Protein AF-A0A1S0UJG8-F1 (afdb_monomer_lite)

Secondary structure (DSSP, 8-state):
-------------PPTT--TTTTT-PPP--GGG--STTHHHHHHHHHHHH-TT-HHHHTPPPTT--HHHHHHHHHHHHHHHHHHHHHH--STTHHHHHHHHHHHHHHHT-TTT-S-SS---HHHHHHHHHHHHHHHHHHHHHHHH-HHHHHHHHHHH-HHHHHHHHHHHTT-S-GGG--S-TTGGGG---

Structure (mmCIF, N/CA/C/O backbone):
data_AF-A0A1S0UJG8-F1
#
_entry.id   AF-A0A1S0UJG8-F1
#
loop_
_atom_site.group_PDB
_atom_site.id
_atom_site.type_symbol
_atom_site.label_atom_id
_atom_site.label_alt_id
_atom_site.label_comp_id
_atom_site.label_asym_id
_atom_site.label_entity_id
_atom_site.label_seq_id
_atom_site.pdbx_PDB_ins_code
_atom_site.Cartn_x
_atom_site.Cartn_y
_atom_site.Cartn_z
_atom_site.occupancy
_atom_site.B_iso_or_equiv
_atom_site.auth_seq_id
_atom_site.auth_comp_id
_atom_site.auth_asym_id
_atom_site.auth_atom_id
_atom_site.pdbx_PDB_model_num
ATOM 1 N N . MET A 1 1 ? -4.820 -32.513 37.261 1.00 33.56 1 MET A N 1
ATOM 2 C CA . MET A 1 1 ? -4.663 -31.071 37.542 1.00 33.56 1 MET A CA 1
ATOM 3 C C . MET A 1 1 ? -4.482 -30.380 36.203 1.00 33.56 1 MET A C 1
ATOM 5 O O . MET A 1 1 ? -3.502 -30.661 35.530 1.00 33.56 1 MET A O 1
ATOM 9 N N . CYS A 1 2 ? -5.473 -29.607 35.760 1.00 35.19 2 CYS A N 1
ATOM 10 C CA . CYS A 1 2 ? -5.415 -28.881 34.492 1.00 35.19 2 CYS A CA 1
ATOM 11 C C . CYS A 1 2 ? -4.666 -27.573 34.756 1.00 35.19 2 CYS A C 1
ATOM 13 O O . CYS A 1 2 ? -5.187 -26.703 35.449 1.00 35.19 2 CYS A O 1
ATOM 15 N N . THR A 1 3 ? -3.430 -27.456 34.282 1.00 37.84 3 THR A N 1
ATOM 16 C CA . THR A 1 3 ? -2.683 -26.197 34.329 1.00 37.84 3 THR A CA 1
ATOM 17 C C . THR A 1 3 ? -3.303 -25.247 33.314 1.00 37.84 3 THR A C 1
ATOM 19 O O . THR A 1 3 ? -3.186 -25.461 32.107 1.00 37.84 3 THR A O 1
ATOM 22 N N . ALA A 1 4 ? -4.015 -24.231 33.800 1.00 45.81 4 ALA A N 1
ATOM 23 C CA . ALA A 1 4 ? -4.433 -23.108 32.979 1.00 45.81 4 ALA A CA 1
ATOM 24 C C . ALA A 1 4 ? -3.168 -22.428 32.439 1.00 45.81 4 ALA A C 1
ATOM 26 O O . ALA A 1 4 ? -2.348 -21.940 33.211 1.00 45.81 4 ALA A O 1
ATOM 27 N N . VAL A 1 5 ? -2.985 -22.456 31.119 1.00 49.03 5 VAL A N 1
ATOM 28 C CA . VAL A 1 5 ? -1.967 -21.646 30.450 1.00 49.03 5 VAL A CA 1
ATOM 29 C C . VAL A 1 5 ? -2.382 -20.196 30.667 1.00 49.03 5 VAL A C 1
ATOM 31 O O . VAL A 1 5 ? -3.426 -19.777 30.163 1.00 49.03 5 VAL A O 1
ATOM 34 N N . GLU A 1 6 ? -1.616 -19.449 31.462 1.00 46.25 6 GLU A N 1
ATOM 35 C CA . GLU A 1 6 ? -1.770 -18.000 31.550 1.00 46.25 6 GLU A CA 1
ATOM 36 C C . GLU A 1 6 ? -1.682 -17.448 30.125 1.00 46.25 6 GLU A C 1
ATOM 38 O O . GLU A 1 6 ? -0.645 -17.552 29.468 1.00 46.25 6 GLU A O 1
ATOM 43 N N . LYS A 1 7 ? -2.793 -16.910 29.608 1.00 55.34 7 LYS A N 1
ATOM 44 C CA . LYS A 1 7 ? -2.796 -16.173 28.345 1.00 55.34 7 LYS A CA 1
ATOM 45 C C . LYS A 1 7 ? -2.014 -14.883 28.578 1.00 55.34 7 LYS A C 1
ATOM 47 O O . LYS A 1 7 ? -2.592 -13.857 28.928 1.00 55.34 7 LYS A O 1
ATOM 52 N N . GLY A 1 8 ? -0.692 -14.962 28.449 1.00 64.19 8 GLY A N 1
ATOM 53 C CA . GLY A 1 8 ? 0.175 -13.795 28.449 1.00 64.19 8 GLY A CA 1
ATOM 54 C C . GLY A 1 8 ? -0.315 -12.808 27.393 1.00 64.19 8 GLY A C 1
ATOM 55 O O . GLY A 1 8 ? -0.665 -13.201 26.280 1.00 64.19 8 GLY A O 1
ATOM 56 N N . VAL A 1 9 ? -0.384 -11.529 27.754 1.00 70.56 9 VAL A N 1
ATOM 57 C CA . VAL A 1 9 ? -0.747 -10.461 26.818 1.00 70.56 9 VAL A CA 1
ATOM 58 C C . VAL A 1 9 ? 0.302 -10.428 25.703 1.00 70.56 9 VAL A C 1
ATOM 60 O O . VAL A 1 9 ? 1.469 -10.138 25.960 1.00 70.56 9 VAL A O 1
ATOM 63 N N . ILE A 1 10 ? -0.101 -10.744 24.470 1.00 73.81 10 ILE A N 1
ATOM 64 C CA . ILE A 1 10 ? 0.788 -10.704 23.303 1.00 73.81 10 ILE A CA 1
ATOM 65 C C . ILE A 1 10 ? 0.863 -9.262 22.803 1.00 73.81 10 ILE A C 1
ATOM 67 O O . ILE A 1 10 ? -0.106 -8.718 22.272 1.00 73.81 10 ILE A O 1
ATOM 71 N N . TYR A 1 11 ? 2.033 -8.643 22.940 1.00 76.06 11 TYR A N 1
ATOM 72 C CA . TYR A 1 11 ? 2.292 -7.318 22.388 1.00 76.06 11 TYR A CA 1
ATOM 73 C C . TYR A 1 11 ? 2.772 -7.431 20.938 1.00 76.06 11 TYR A C 1
ATOM 75 O O . TYR A 1 11 ? 3.872 -7.902 20.669 1.00 76.06 11 TYR A O 1
ATOM 83 N N . ARG A 1 12 ? 1.963 -6.944 19.992 1.00 84.88 12 ARG A N 1
ATOM 84 C CA . ARG A 1 12 ? 2.311 -6.854 18.563 1.00 84.88 12 ARG A CA 1
ATOM 85 C C . ARG A 1 12 ? 3.229 -5.662 18.280 1.00 84.88 12 ARG A C 1
ATOM 87 O O . ARG A 1 12 ? 2.785 -4.624 17.779 1.00 84.88 12 ARG A O 1
ATOM 94 N N . ARG A 1 13 ? 4.496 -5.775 18.686 1.00 82.62 13 ARG A N 1
ATOM 95 C CA . ARG A 1 13 ? 5.555 -4.773 18.472 1.00 82.62 13 ARG A CA 1
ATOM 96 C C . ARG A 1 13 ? 6.816 -5.443 17.931 1.00 82.62 13 ARG A C 1
ATOM 98 O O . ARG A 1 13 ? 7.066 -6.602 18.234 1.00 82.62 13 ARG A O 1
ATOM 105 N N . ASN A 1 14 ? 7.574 -4.714 17.116 1.00 85.06 14 ASN A N 1
ATOM 106 C CA . ASN A 1 14 ? 8.910 -5.137 16.696 1.00 85.06 14 ASN A CA 1
ATOM 107 C C . ASN A 1 14 ? 9.922 -4.535 17.666 1.00 85.06 14 ASN A C 1
ATOM 109 O O . ASN A 1 14 ? 9.866 -3.329 17.935 1.00 85.06 14 ASN A O 1
ATOM 113 N N . ASP A 1 15 ? 10.820 -5.364 18.179 1.00 85.31 15 ASP A N 1
ATOM 114 C CA . ASP A 1 15 ? 11.865 -4.933 19.097 1.00 85.31 15 ASP A CA 1
ATOM 115 C C . ASP A 1 15 ? 13.020 -4.255 18.338 1.00 85.31 15 ASP A C 1
ATOM 117 O O . ASP A 1 15 ? 13.223 -4.474 17.137 1.00 85.31 15 ASP A O 1
ATOM 121 N N . PRO A 1 16 ? 13.808 -3.389 19.001 1.00 88.88 16 PRO A N 1
ATOM 122 C CA . PRO A 1 16 ? 15.012 -2.843 18.392 1.00 88.88 16 PRO A CA 1
ATOM 123 C C . PRO A 1 16 ? 15.936 -3.966 17.900 1.00 88.88 16 PRO A C 1
ATOM 125 O O . PRO A 1 16 ? 16.358 -4.815 18.679 1.00 88.88 16 PRO A O 1
ATOM 128 N N . GLY A 1 17 ? 16.263 -3.951 16.606 1.00 88.12 17 GLY A N 1
ATOM 129 C CA . GLY A 1 17 ? 17.105 -4.974 15.980 1.00 88.12 17 GLY A CA 1
ATOM 130 C C . GLY A 1 17 ? 16.353 -6.158 15.363 1.00 88.12 17 GLY A C 1
ATOM 131 O O . GLY A 1 17 ? 17.022 -7.041 14.834 1.00 88.12 17 GLY A O 1
ATOM 132 N N . THR A 1 18 ? 15.010 -6.174 15.371 1.00 88.19 18 THR A N 1
ATOM 133 C CA . THR A 1 18 ? 14.214 -7.180 14.641 1.00 88.19 18 THR A CA 1
ATOM 134 C C . THR A 1 18 ? 14.640 -7.245 13.175 1.00 88.19 18 THR A C 1
ATOM 136 O O . THR A 1 18 ? 14.705 -6.223 12.481 1.00 88.19 18 THR A O 1
ATOM 139 N N . THR A 1 19 ? 14.940 -8.460 12.720 1.00 87.38 19 THR A N 1
ATOM 140 C CA . THR A 1 19 ? 15.331 -8.739 11.336 1.00 87.38 19 THR A CA 1
ATOM 141 C C . THR A 1 19 ? 14.173 -8.471 10.376 1.00 87.38 19 THR A C 1
ATOM 143 O O . THR A 1 19 ? 13.029 -8.276 10.785 1.00 87.38 19 THR A O 1
ATOM 146 N N . ARG A 1 20 ? 14.442 -8.437 9.069 1.00 80.94 20 ARG A N 1
ATOM 147 C CA . ARG A 1 20 ? 13.375 -8.218 8.080 1.00 80.94 20 ARG A CA 1
ATOM 148 C C . ARG A 1 20 ? 12.406 -9.397 8.050 1.00 80.94 20 ARG A C 1
ATOM 150 O O . ARG A 1 20 ? 11.213 -9.197 7.852 1.00 80.94 20 ARG A O 1
ATOM 157 N N . GLU A 1 21 ? 12.939 -10.593 8.254 1.00 83.50 21 GLU A N 1
ATOM 158 C CA . GLU A 1 21 ? 12.240 -11.873 8.240 1.00 83.50 21 GLU A CA 1
ATOM 159 C C . GLU A 1 21 ? 11.287 -11.997 9.439 1.00 83.50 21 GLU A C 1
ATOM 161 O O . GLU A 1 21 ? 10.184 -12.522 9.313 1.00 83.50 21 GLU A O 1
ATOM 166 N N . GLU A 1 22 ? 11.682 -11.456 10.592 1.00 84.00 22 GLU A N 1
ATOM 167 C CA . GLU A 1 22 ? 10.877 -11.445 11.820 1.00 84.00 22 GLU A CA 1
ATOM 168 C C . GLU A 1 22 ? 9.984 -10.199 11.944 1.00 84.00 22 GLU A C 1
ATOM 170 O O . GLU A 1 22 ? 9.167 -10.096 12.862 1.00 84.00 22 GLU A O 1
ATOM 175 N N . TRP A 1 23 ? 10.119 -9.236 11.030 1.00 83.06 23 TRP A N 1
ATOM 176 C CA . TRP A 1 23 ? 9.396 -7.972 11.091 1.00 83.06 23 TRP A CA 1
ATOM 177 C C . TRP A 1 23 ? 7.884 -8.185 10.969 1.00 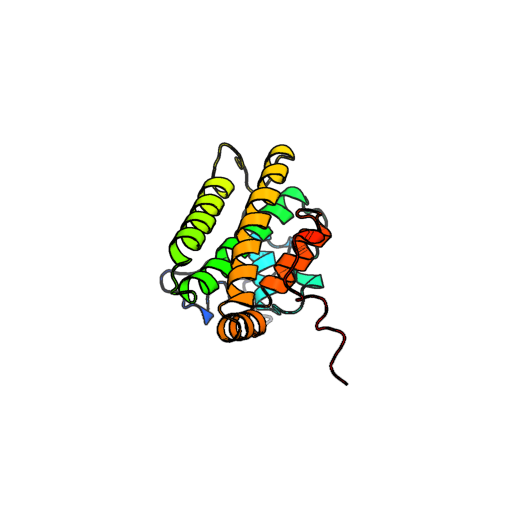83.06 23 TRP A C 1
ATOM 179 O O . TRP A 1 23 ? 7.383 -8.648 9.945 1.00 83.06 23 TRP A O 1
ATOM 189 N N . CYS A 1 24 ? 7.142 -7.776 12.000 1.00 83.25 24 CYS A N 1
ATOM 190 C CA . CYS A 1 24 ? 5.699 -7.986 12.131 1.00 83.25 24 CYS A CA 1
ATOM 191 C C . CYS A 1 24 ? 5.268 -9.467 12.145 1.00 83.25 24 CYS A C 1
ATOM 193 O O . CYS A 1 24 ? 4.091 -9.750 11.917 1.00 83.25 24 CYS A O 1
ATOM 195 N N . ASN A 1 25 ? 6.179 -10.403 12.434 1.00 84.88 25 ASN A N 1
ATOM 196 C CA . ASN A 1 25 ? 5.880 -11.833 12.536 1.00 84.88 25 ASN A CA 1
ATOM 197 C C . ASN A 1 25 ? 5.295 -12.182 13.918 1.00 84.88 25 ASN A C 1
ATOM 199 O O . ASN A 1 25 ? 5.914 -12.856 14.743 1.00 84.88 25 ASN A O 1
ATOM 203 N N . TRP A 1 26 ? 4.110 -11.645 14.208 1.00 87.25 26 TRP A N 1
ATOM 204 C CA . TRP A 1 26 ? 3.390 -11.916 15.453 1.00 87.25 26 TRP A CA 1
ATOM 205 C C . TRP A 1 26 ? 2.359 -13.034 15.266 1.00 87.25 26 TRP A C 1
ATOM 207 O O . TRP A 1 26 ? 1.815 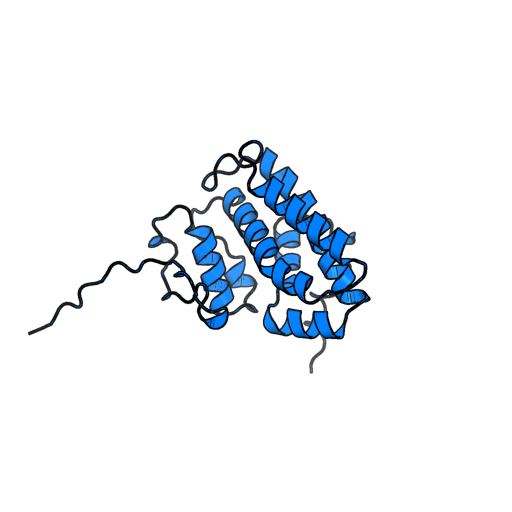-13.172 14.171 1.00 87.25 26 TRP A O 1
ATOM 217 N N . PRO A 1 27 ? 1.993 -13.771 16.334 1.00 88.31 27 PRO A N 1
ATOM 218 C CA . PRO A 1 27 ? 0.924 -14.764 16.272 1.00 88.31 27 PRO A CA 1
ATOM 219 C C . PRO A 1 27 ? -0.384 -14.162 15.758 1.00 88.31 27 PRO A C 1
ATOM 221 O O . PRO A 1 27 ? -0.746 -13.057 16.175 1.00 88.31 27 PRO A O 1
ATOM 224 N N . ASP A 1 28 ? -1.090 -14.889 14.889 1.00 90.06 28 ASP A N 1
ATOM 225 C CA . ASP A 1 28 ? -2.381 -14.493 14.321 1.00 90.06 28 ASP A CA 1
ATOM 226 C C . ASP A 1 28 ? -3.404 -14.147 15.410 1.00 90.06 28 ASP A C 1
ATOM 228 O O . ASP A 1 28 ? -3.527 -14.833 16.424 1.00 90.06 28 ASP A O 1
ATOM 232 N N . MET A 1 29 ? -4.159 -13.077 15.172 1.00 89.94 29 MET A N 1
ATOM 233 C CA . MET A 1 29 ? -5.203 -12.585 16.065 1.00 89.94 29 MET A CA 1
ATOM 234 C C . MET A 1 29 ? -6.409 -12.164 15.214 1.00 89.94 29 MET A C 1
ATOM 236 O O . MET A 1 29 ? -6.210 -11.552 14.157 1.00 89.94 29 MET A O 1
ATOM 240 N N . PRO A 1 30 ? -7.647 -12.496 15.618 1.00 91.56 30 PRO A N 1
ATOM 241 C CA . PRO A 1 30 ? -8.854 -11.972 14.983 1.00 91.56 30 PRO A CA 1
ATOM 242 C C . PRO A 1 30 ? -8.897 -10.442 15.043 1.00 91.56 30 PRO A C 1
ATOM 244 O O . PRO A 1 30 ? -8.399 -9.844 15.995 1.00 91.56 30 PRO A O 1
ATOM 247 N N . PHE A 1 31 ? -9.500 -9.794 14.044 1.00 91.56 31 PHE A N 1
ATOM 248 C CA . PHE A 1 31 ? -9.565 -8.328 13.999 1.00 91.56 31 PHE A CA 1
ATOM 249 C C . PHE A 1 31 ? -10.313 -7.751 15.210 1.00 91.56 31 PHE A C 1
ATOM 251 O O . PHE A 1 31 ? -9.913 -6.729 15.759 1.00 91.56 31 PHE A O 1
ATOM 258 N N . GLU A 1 32 ? -11.353 -8.447 15.662 1.00 90.25 32 GLU A N 1
ATOM 259 C CA . GLU A 1 32 ? -12.207 -8.072 16.789 1.00 90.25 32 GLU A CA 1
ATOM 260 C C . GLU A 1 32 ? -11.462 -8.083 18.132 1.00 90.25 32 GLU A C 1
ATOM 262 O O . GLU A 1 32 ? 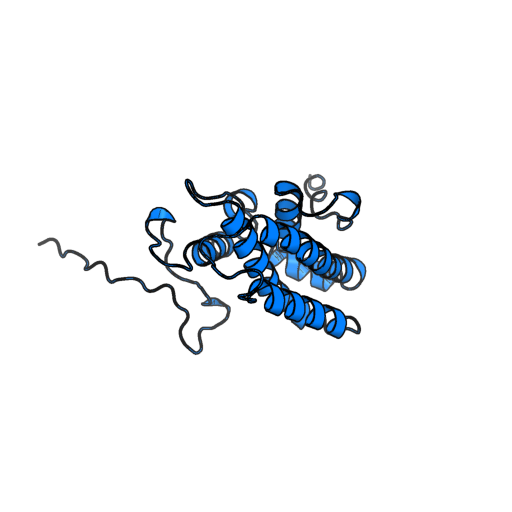-11.853 -7.380 19.060 1.00 90.25 32 GLU A O 1
ATOM 267 N N . GLU A 1 33 ? -10.383 -8.862 18.234 1.00 89.81 33 GLU A N 1
ATOM 268 C CA . GLU A 1 33 ? -9.539 -8.941 19.431 1.00 89.81 33 GLU A CA 1
ATOM 269 C C . GLU A 1 33 ? -8.432 -7.867 19.438 1.00 89.81 33 GLU A C 1
ATOM 271 O O . GLU A 1 33 ? -7.771 -7.659 20.458 1.00 89.81 33 GLU A O 1
ATOM 276 N N . MET A 1 34 ? -8.228 -7.150 18.324 1.00 89.25 34 MET A N 1
ATOM 277 C CA . MET A 1 34 ? -7.213 -6.100 18.216 1.00 89.25 34 MET A CA 1
ATOM 278 C C . MET A 1 34 ? -7.715 -4.771 18.798 1.00 89.25 34 MET A C 1
ATOM 280 O O . MET A 1 34 ? -8.170 -3.879 18.078 1.00 89.25 34 MET A O 1
ATOM 284 N N . ASP A 1 35 ? -7.558 -4.607 20.109 1.00 82.69 35 ASP A N 1
ATOM 285 C CA . ASP A 1 35 ? -7.926 -3.381 20.828 1.00 82.69 35 ASP A CA 1
ATOM 286 C C . ASP A 1 35 ? -6.766 -2.367 20.877 1.00 82.69 35 ASP A C 1
ATOM 2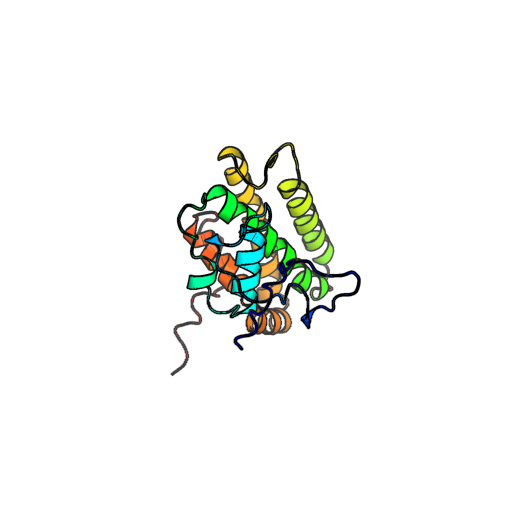88 O O . ASP A 1 35 ? -6.125 -2.143 21.906 1.00 82.69 35 ASP A O 1
ATOM 292 N N . ASN A 1 36 ? -6.400 -1.802 19.721 1.00 86.19 36 ASN A N 1
ATOM 293 C CA . ASN A 1 36 ? -5.427 -0.710 19.659 1.00 86.19 36 ASN A CA 1
ATOM 294 C C . ASN A 1 36 ? -5.599 0.169 18.410 1.00 86.19 36 ASN A C 1
ATOM 296 O O . ASN A 1 36 ? -6.195 -0.231 17.416 1.00 86.19 36 ASN A O 1
ATOM 300 N N . THR A 1 37 ? -5.011 1.368 18.427 1.00 86.56 37 THR A N 1
ATOM 301 C CA . THR A 1 37 ? -5.108 2.352 17.328 1.00 86.56 37 THR A CA 1
ATOM 302 C C . THR A 1 37 ? -4.382 1.949 16.040 1.00 86.56 37 THR A C 1
ATOM 304 O O . THR A 1 37 ? -4.528 2.631 15.027 1.00 86.56 37 THR A O 1
ATOM 307 N N . LEU A 1 38 ? -3.589 0.875 16.067 1.00 88.81 38 LEU A N 1
ATOM 308 C CA . LEU A 1 38 ? -2.881 0.308 14.917 1.00 88.81 38 LEU A CA 1
ATOM 309 C C . LEU A 1 38 ? -3.518 -1.004 14.437 1.00 88.81 38 LEU A C 1
ATOM 311 O O . LEU A 1 38 ? -2.928 -1.675 13.591 1.00 88.81 38 LEU A O 1
ATOM 315 N N . ASN A 1 39 ? -4.700 -1.377 14.938 1.00 92.06 39 ASN A N 1
ATOM 316 C CA . ASN A 1 39 ? -5.369 -2.636 14.607 1.00 92.06 39 ASN A CA 1
ATOM 317 C C . ASN A 1 39 ? -5.520 -2.862 13.094 1.00 92.06 39 ASN A C 1
ATOM 319 O O . ASN A 1 39 ? -5.154 -3.921 12.595 1.00 92.06 39 ASN A O 1
ATOM 323 N N . VAL A 1 40 ? -5.956 -1.851 12.338 1.00 94.81 40 VAL A N 1
ATOM 324 C CA . VAL A 1 40 ? -6.094 -1.927 10.876 1.00 94.81 40 VAL A CA 1
ATOM 325 C C . VAL A 1 40 ? -4.741 -2.169 10.209 1.00 94.81 40 VAL A C 1
ATOM 327 O O . VAL A 1 40 ? -4.623 -3.043 9.353 1.00 94.81 40 VAL A O 1
ATOM 330 N N . GLN A 1 41 ? -3.700 -1.446 10.629 1.00 93.81 41 GLN A N 1
ATOM 331 C CA . GLN A 1 41 ? -2.346 -1.632 10.106 1.00 93.81 41 GLN A CA 1
ATOM 332 C C . GLN A 1 41 ? -1.839 -3.055 10.389 1.00 93.81 41 GLN A C 1
ATOM 334 O O . GLN A 1 41 ? -1.337 -3.720 9.483 1.00 93.81 41 GLN A O 1
ATOM 339 N N . GLN A 1 42 ? -1.983 -3.529 11.628 1.00 92.75 42 GLN A N 1
ATOM 340 C CA . GLN A 1 42 ? -1.547 -4.862 12.051 1.00 92.75 42 GLN A CA 1
ATOM 341 C C . GLN A 1 42 ? -2.311 -5.964 11.316 1.00 92.75 42 GLN A C 1
ATOM 343 O O . GLN A 1 42 ? -1.706 -6.943 10.889 1.00 92.75 42 GLN A O 1
ATOM 348 N N . TYR A 1 43 ? -3.616 -5.792 11.119 1.00 94.81 43 TYR A N 1
ATOM 349 C CA . TYR A 1 43 ? -4.444 -6.746 10.394 1.00 94.81 43 TYR A CA 1
ATOM 350 C C . TYR A 1 43 ? -4.056 -6.845 8.918 1.00 94.81 43 TYR A C 1
ATOM 352 O O . TYR A 1 43 ? -3.882 -7.948 8.401 1.00 94.81 43 TYR A O 1
ATOM 360 N N . ILE A 1 44 ? -3.833 -5.705 8.253 1.00 95.81 44 ILE A N 1
ATOM 361 C CA . ILE A 1 44 ? -3.330 -5.684 6.874 1.00 95.81 44 ILE A CA 1
ATOM 362 C C . ILE A 1 44 ? -1.972 -6.398 6.802 1.00 95.81 44 ILE A C 1
ATOM 364 O O . ILE A 1 44 ? -1.765 -7.235 5.926 1.00 95.81 44 ILE A O 1
ATOM 368 N N . GLN A 1 45 ? -1.050 -6.102 7.724 1.00 94.44 45 GLN A N 1
ATOM 369 C CA . GLN A 1 45 ? 0.277 -6.727 7.765 1.00 94.44 45 GLN A CA 1
ATOM 370 C C . GLN A 1 45 ? 0.203 -8.241 7.993 1.00 94.44 45 GLN A C 1
ATOM 372 O O . GLN A 1 45 ? 0.885 -8.979 7.288 1.00 94.44 45 GLN A O 1
ATOM 377 N N . GLN A 1 46 ? -0.665 -8.699 8.897 1.00 94.06 46 GLN A N 1
ATOM 378 C CA . GLN A 1 46 ? -0.918 -10.120 9.138 1.00 94.06 46 GLN A CA 1
ATOM 379 C C . GLN A 1 46 ? -1.439 -10.821 7.878 1.00 94.06 46 GLN A C 1
ATOM 381 O O . GLN A 1 46 ? -0.917 -11.866 7.502 1.00 94.06 46 GLN A O 1
ATOM 386 N N . CYS A 1 47 ? -2.426 -10.238 7.188 1.00 95.00 47 CYS A N 1
ATOM 387 C CA . CYS A 1 47 ? -2.966 -10.830 5.960 1.00 95.00 47 CYS A CA 1
ATOM 388 C C . CYS A 1 47 ? -1.892 -10.945 4.869 1.00 95.00 47 CYS A C 1
ATOM 390 O O . CYS A 1 47 ? -1.798 -11.970 4.203 1.00 95.00 47 CYS A O 1
ATOM 392 N N . ILE A 1 48 ? -1.050 -9.916 4.725 1.00 94.94 48 ILE A N 1
ATOM 393 C CA . ILE A 1 48 ? 0.060 -9.911 3.764 1.00 94.94 48 ILE A CA 1
ATOM 394 C C . ILE A 1 48 ? 1.116 -10.956 4.119 1.00 94.94 48 ILE A C 1
ATOM 396 O O . ILE A 1 48 ? 1.635 -11.609 3.222 1.00 94.94 48 ILE A O 1
ATOM 400 N N . HIS A 1 49 ? 1.461 -11.085 5.401 1.00 92.12 49 HIS A N 1
ATOM 401 C CA . HIS A 1 49 ? 2.458 -12.052 5.855 1.00 92.12 49 HIS A CA 1
ATOM 402 C C . HIS A 1 49 ? 1.968 -13.492 5.665 1.00 92.12 49 HIS A C 1
ATOM 404 O O . HIS A 1 49 ? 2.752 -14.365 5.308 1.00 92.12 49 HIS A O 1
ATOM 410 N N . LYS A 1 50 ? 0.665 -13.726 5.863 1.00 92.75 50 LYS A N 1
ATOM 411 C CA . LYS A 1 50 ? 0.039 -15.034 5.672 1.00 92.75 50 LYS A CA 1
ATOM 412 C C . LYS A 1 50 ? 0.073 -15.490 4.214 1.00 92.75 50 LYS A C 1
ATOM 414 O O . LYS A 1 50 ? 0.449 -16.626 3.951 1.00 92.75 50 LYS A O 1
ATOM 419 N N . ASP A 1 51 ? -0.352 -14.629 3.292 1.00 94.75 51 ASP A N 1
ATOM 420 C CA . ASP A 1 51 ? -0.280 -14.887 1.853 1.00 94.75 51 ASP A CA 1
ATOM 421 C C . ASP A 1 51 ? -0.352 -13.561 1.075 1.00 94.75 51 ASP A C 1
ATOM 423 O O . ASP A 1 51 ? -1.439 -12.995 0.931 1.00 94.75 51 ASP A O 1
ATOM 427 N N . PRO A 1 52 ? 0.766 -13.046 0.528 1.00 95.12 52 PRO A N 1
ATOM 428 C CA . PRO A 1 52 ? 0.759 -11.794 -0.225 1.00 95.12 52 PRO A CA 1
ATOM 429 C C . PRO A 1 52 ? -0.006 -11.893 -1.556 1.00 95.12 52 PRO A C 1
ATOM 431 O O . PRO A 1 52 ? -0.377 -10.852 -2.111 1.00 95.12 52 PRO A O 1
ATOM 434 N N . SER A 1 53 ? -0.252 -13.104 -2.069 1.00 95.38 53 SER A N 1
ATOM 435 C CA . SER A 1 53 ? -0.955 -13.348 -3.332 1.00 95.38 53 SER A CA 1
ATOM 436 C C . SER A 1 53 ? -2.485 -13.339 -3.188 1.00 95.38 53 SER A C 1
ATOM 438 O O . SER A 1 53 ? -3.189 -13.058 -4.171 1.00 95.38 53 SER A O 1
ATOM 440 N N . ASP A 1 54 ? -3.007 -13.549 -1.971 1.00 96.44 54 ASP A N 1
ATOM 441 C CA . ASP A 1 54 ? -4.440 -13.522 -1.649 1.00 96.44 54 ASP A CA 1
ATOM 442 C C . ASP A 1 54 ? -4.969 -12.081 -1.525 1.00 96.44 54 ASP A C 1
ATOM 444 O O . ASP A 1 54 ? -5.283 -11.545 -0.456 1.00 96.44 54 ASP A O 1
ATOM 448 N N . VAL A 1 55 ? -5.056 -11.421 -2.680 1.00 95.88 55 VAL A N 1
ATOM 449 C CA . VAL A 1 55 ? -5.532 -10.037 -2.800 1.00 95.88 55 VAL A CA 1
ATOM 450 C C . VAL A 1 55 ? -6.965 -9.874 -2.288 1.00 95.88 55 VAL A C 1
ATOM 452 O O . VAL A 1 55 ? -7.299 -8.822 -1.736 1.00 95.88 55 VAL A O 1
ATOM 455 N N . ASP A 1 56 ? -7.808 -10.890 -2.469 1.00 95.12 56 ASP A N 1
ATOM 456 C CA . ASP A 1 56 ? -9.221 -10.823 -2.107 1.00 95.12 56 ASP A CA 1
ATOM 457 C C . ASP A 1 56 ? -9.386 -10.768 -0.588 1.00 95.12 56 ASP A C 1
ATOM 459 O O . ASP A 1 56 ? -10.113 -9.901 -0.090 1.00 95.12 56 ASP A O 1
ATOM 463 N N . THR A 1 57 ? -8.652 -11.605 0.151 1.00 95.94 57 THR A N 1
ATOM 464 C CA . THR A 1 57 ? -8.617 -11.542 1.617 1.00 95.94 57 THR A CA 1
ATOM 465 C C . THR A 1 57 ? -7.958 -10.255 2.103 1.00 95.94 57 THR A C 1
ATOM 467 O O . THR A 1 57 ? -8.540 -9.560 2.936 1.00 95.94 57 THR A O 1
ATOM 470 N N . ILE A 1 58 ? -6.797 -9.877 1.553 1.00 97.50 58 ILE A N 1
ATOM 471 C CA . ILE A 1 58 ? -6.055 -8.683 2.001 1.00 97.50 58 ILE A CA 1
ATOM 472 C C . ILE A 1 58 ? -6.877 -7.399 1.844 1.00 97.50 58 ILE A C 1
ATOM 474 O O . ILE A 1 58 ? -6.755 -6.497 2.667 1.00 97.50 58 ILE A O 1
ATOM 478 N N . LEU A 1 59 ? -7.690 -7.281 0.789 1.00 97.25 59 LEU A N 1
ATOM 479 C CA . LEU A 1 59 ? -8.494 -6.082 0.525 1.00 97.25 59 LEU A CA 1
ATOM 480 C C . LEU A 1 59 ? -9.923 -6.166 1.081 1.00 97.25 59 LEU A C 1
ATOM 482 O O . LEU A 1 59 ? -10.723 -5.246 0.836 1.00 97.25 59 LEU A O 1
ATOM 486 N N . LYS A 1 60 ? -10.282 -7.246 1.785 1.00 96.25 60 LYS A N 1
ATOM 487 C CA . LYS A 1 60 ? -11.596 -7.412 2.412 1.00 96.25 60 LYS A CA 1
ATOM 488 C C . LYS A 1 60 ? -11.663 -6.598 3.701 1.00 96.25 60 LYS A C 1
ATOM 490 O O . LYS A 1 60 ? -10.946 -6.858 4.656 1.00 96.25 60 LYS A O 1
ATOM 495 N N . VAL A 1 61 ? -12.568 -5.622 3.720 1.00 96.06 61 VAL A N 1
ATOM 496 C CA . VAL A 1 61 ? -12.799 -4.769 4.889 1.00 96.06 61 VAL A CA 1
ATOM 497 C C . VAL A 1 61 ? -13.410 -5.614 6.017 1.00 96.06 61 VAL A C 1
ATOM 499 O O . VAL A 1 61 ? -14.411 -6.295 5.762 1.00 96.06 61 VAL A O 1
ATOM 502 N N . PRO A 1 62 ? -12.852 -5.586 7.241 1.00 95.19 62 PRO A N 1
ATOM 503 C CA . PRO A 1 62 ? -13.473 -6.226 8.396 1.00 95.19 62 PRO A CA 1
ATOM 504 C C . PRO A 1 62 ? -14.864 -5.645 8.709 1.00 95.19 62 PRO A C 1
ATOM 506 O O . PRO A 1 62 ? -15.103 -4.458 8.462 1.00 95.19 62 PRO A O 1
ATOM 509 N N . PRO A 1 63 ? -15.795 -6.437 9.269 1.00 93.19 63 PRO A N 1
ATOM 510 C CA . PRO A 1 63 ? -17.114 -5.941 9.655 1.00 93.19 63 PRO A CA 1
ATOM 511 C C . PRO A 1 63 ? -17.023 -4.745 10.613 1.00 93.19 63 PRO A C 1
ATOM 513 O O . PRO A 1 63 ? -16.269 -4.767 11.579 1.00 93.19 63 PRO A O 1
ATOM 516 N N . GLY A 1 64 ? -17.799 -3.691 10.347 1.00 91.12 64 GLY A N 1
ATOM 517 C CA . GLY A 1 64 ? -17.838 -2.486 11.186 1.00 91.12 64 GLY A CA 1
ATOM 518 C C . GLY A 1 64 ? -16.674 -1.506 10.990 1.00 91.12 64 GLY A C 1
ATOM 519 O O . GLY A 1 64 ? -16.717 -0.415 11.555 1.00 91.12 64 GLY A O 1
ATOM 520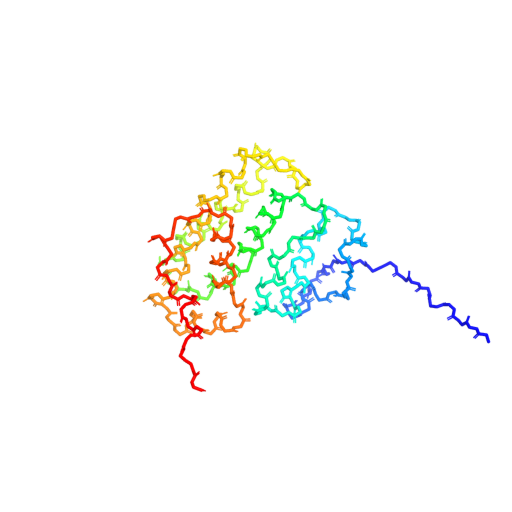 N N . GLN A 1 65 ? -15.670 -1.838 10.171 1.00 94.44 65 GLN A N 1
ATOM 521 C CA . GLN A 1 65 ? -14.551 -0.938 9.899 1.00 94.44 65 GLN A CA 1
ATOM 522 C C . GLN A 1 65 ? -14.934 0.160 8.894 1.00 94.44 65 GLN A C 1
ATOM 524 O O . GLN A 1 65 ? -15.476 -0.107 7.821 1.00 94.44 65 GLN A O 1
ATOM 529 N N . GLU A 1 66 ? -14.595 1.411 9.219 1.00 94.19 66 GLU A N 1
ATOM 530 C CA . GLU A 1 66 ? -14.813 2.558 8.335 1.00 94.19 66 GLU A CA 1
ATOM 531 C C . GLU A 1 66 ? -13.907 2.484 7.093 1.00 94.19 66 GLU A C 1
ATOM 533 O O . GLU A 1 66 ? -12.681 2.351 7.197 1.00 94.19 66 GLU A O 1
ATOM 538 N N . GLU A 1 67 ? -14.503 2.634 5.908 1.00 94.31 67 GLU A N 1
ATOM 539 C CA . GLU A 1 67 ? -13.805 2.542 4.621 1.00 94.31 67 GLU A CA 1
ATOM 540 C C . GLU A 1 67 ? -12.730 3.631 4.448 1.00 94.31 67 GLU A C 1
ATOM 542 O O . GLU A 1 67 ? -11.690 3.386 3.836 1.00 94.31 67 GLU A O 1
ATOM 547 N N . GLY A 1 68 ? -12.941 4.827 5.011 1.00 94.81 68 GLY A N 1
ATOM 548 C CA . GLY A 1 68 ? -11.968 5.920 4.964 1.00 94.81 68 GLY A CA 1
ATOM 549 C C . GLY A 1 68 ? -10.652 5.561 5.660 1.00 94.81 68 GLY A C 1
ATOM 550 O O . GLY A 1 68 ? -9.572 5.724 5.083 1.00 94.81 68 GLY A O 1
ATOM 551 N N . VAL A 1 69 ? -10.746 4.996 6.867 1.00 95.62 69 VAL A N 1
ATOM 552 C CA . VAL A 1 69 ? -9.601 4.467 7.629 1.00 95.62 69 VAL A CA 1
ATOM 553 C C . VAL A 1 69 ? -8.937 3.317 6.871 1.00 95.62 69 VAL A C 1
ATOM 555 O O . VAL A 1 69 ? -7.714 3.303 6.729 1.00 95.62 69 VAL A O 1
ATOM 558 N N . TRP A 1 70 ? -9.732 2.397 6.316 1.00 96.69 70 TRP A N 1
ATOM 559 C CA . TRP A 1 70 ? -9.225 1.259 5.545 1.00 96.69 70 TRP A CA 1
ATOM 560 C C . TRP A 1 70 ? -8.399 1.696 4.328 1.00 96.69 70 TRP A C 1
ATOM 562 O O . TRP A 1 70 ? -7.277 1.228 4.124 1.00 96.69 70 TRP A O 1
ATOM 572 N N . LYS A 1 71 ? -8.916 2.649 3.541 1.00 96.44 71 LYS A N 1
ATOM 573 C CA . LYS A 1 71 ? -8.199 3.235 2.397 1.00 96.44 71 LYS A CA 1
ATOM 574 C C . LYS A 1 71 ? -6.898 3.898 2.833 1.00 96.44 71 LYS A C 1
ATOM 576 O O . LYS A 1 71 ? -5.862 3.699 2.201 1.00 96.44 71 LYS A O 1
ATOM 581 N N . TYR A 1 72 ? -6.963 4.699 3.893 1.00 96.38 72 TYR A N 1
ATOM 582 C CA . TYR A 1 72 ? -5.818 5.432 4.418 1.00 96.38 72 TYR A CA 1
ATOM 583 C C . TYR A 1 72 ? -4.692 4.489 4.871 1.00 96.38 72 TYR A C 1
ATOM 585 O O . TYR A 1 72 ? -3.552 4.654 4.428 1.00 96.38 72 TYR A O 1
ATOM 593 N N . GLU A 1 73 ? -4.997 3.466 5.673 1.00 96.62 73 GLU A N 1
ATOM 594 C CA . GLU A 1 73 ? -3.980 2.527 6.163 1.00 96.62 73 GLU A CA 1
ATOM 595 C C . GLU A 1 73 ? -3.425 1.624 5.049 1.00 96.62 73 GLU A C 1
ATOM 597 O O . GLU A 1 73 ? -2.217 1.380 5.013 1.00 96.62 73 GLU A O 1
ATOM 602 N N . HIS A 1 74 ? -4.231 1.226 4.057 1.00 97.50 74 HIS A N 1
ATOM 603 C CA . HIS A 1 74 ? -3.699 0.540 2.873 1.00 97.50 74 HIS A CA 1
ATOM 604 C C . HIS A 1 74 ? -2.699 1.395 2.099 1.00 97.50 74 HIS A C 1
ATOM 606 O O . HIS A 1 74 ? -1.641 0.904 1.711 1.00 97.50 74 HIS A O 1
ATOM 612 N N . VAL A 1 75 ? -2.997 2.676 1.879 1.00 96.75 75 VAL A N 1
ATOM 613 C CA . VAL A 1 75 ? -2.092 3.580 1.149 1.00 96.75 75 VAL A CA 1
ATOM 614 C C . VAL A 1 75 ? -0.784 3.754 1.910 1.00 96.75 75 VAL A C 1
ATOM 616 O O . VAL A 1 75 ? 0.285 3.722 1.300 1.00 96.75 75 VAL A O 1
ATOM 619 N N . ARG A 1 76 ? -0.843 3.857 3.242 1.00 95.88 76 ARG A N 1
ATOM 620 C CA . ARG A 1 76 ? 0.359 3.849 4.084 1.00 95.88 76 ARG A CA 1
ATOM 621 C C . ARG A 1 76 ? 1.146 2.551 3.940 1.00 95.88 76 ARG A C 1
ATOM 623 O O . ARG A 1 76 ? 2.361 2.614 3.759 1.00 95.88 76 ARG A O 1
ATOM 630 N N . GLN A 1 77 ? 0.471 1.405 3.974 1.00 95.88 77 GLN A N 1
ATOM 631 C CA . GLN A 1 77 ? 1.111 0.103 3.803 1.00 95.88 77 GLN A CA 1
ATOM 632 C C . GLN A 1 77 ? 1.776 -0.024 2.422 1.00 95.88 77 GLN A C 1
ATOM 634 O O . GLN A 1 77 ? 2.913 -0.486 2.339 1.00 95.88 77 GLN A O 1
ATOM 639 N N . PHE A 1 78 ? 1.128 0.447 1.351 1.00 96.75 78 PHE A N 1
ATOM 640 C CA . PHE A 1 78 ? 1.725 0.476 0.014 1.00 96.75 78 PHE A CA 1
ATOM 641 C C . PHE A 1 78 ? 2.978 1.351 -0.031 1.00 96.75 78 PHE A C 1
ATOM 643 O O . PHE A 1 78 ? 3.992 0.896 -0.549 1.00 96.75 78 PHE A O 1
ATOM 650 N N . CYS A 1 79 ? 2.953 2.556 0.552 1.00 94.88 79 CYS A N 1
ATOM 651 C CA . CYS A 1 79 ? 4.150 3.399 0.659 1.00 94.88 79 CYS A CA 1
ATOM 652 C C . CYS A 1 79 ? 5.289 2.671 1.392 1.00 94.88 79 CYS A C 1
ATOM 654 O O . CYS A 1 79 ? 6.426 2.686 0.929 1.00 94.88 79 CYS A O 1
ATOM 656 N N . MET A 1 80 ? 4.982 2.005 2.510 1.00 92.00 80 MET A N 1
ATOM 657 C CA . MET A 1 80 ? 5.979 1.277 3.300 1.00 92.00 80 MET A CA 1
ATOM 658 C C . MET A 1 80 ? 6.616 0.123 2.519 1.00 92.00 80 MET A C 1
ATOM 660 O O . MET A 1 80 ? 7.836 -0.011 2.537 1.00 92.00 80 MET A O 1
ATOM 664 N N . GLN A 1 81 ? 5.822 -0.694 1.821 1.00 92.69 81 GLN A N 1
ATOM 665 C CA . GLN A 1 81 ? 6.350 -1.809 1.025 1.00 92.69 81 GLN A CA 1
ATOM 666 C C . GLN A 1 81 ? 7.078 -1.322 -0.234 1.00 92.69 81 GLN A C 1
ATOM 668 O O . GLN A 1 81 ? 8.094 -1.901 -0.619 1.00 92.69 81 GLN A O 1
ATOM 673 N N . LEU A 1 82 ? 6.604 -0.230 -0.845 1.00 92.00 82 LEU A N 1
ATOM 674 C CA . LEU A 1 82 ? 7.222 0.339 -2.039 1.00 92.00 82 LEU A CA 1
ATOM 675 C C . LEU A 1 82 ? 8.646 0.816 -1.759 1.00 92.00 82 LEU A C 1
ATOM 677 O O . LEU A 1 82 ? 9.492 0.650 -2.631 1.00 92.00 82 LEU A O 1
ATOM 681 N N . ASN A 1 83 ? 8.946 1.303 -0.547 1.00 87.88 83 ASN A N 1
ATOM 682 C CA . ASN A 1 83 ? 10.313 1.658 -0.148 1.00 87.88 83 ASN A CA 1
ATOM 683 C C . ASN A 1 83 ? 11.331 0.556 -0.509 1.00 87.88 83 ASN A C 1
ATOM 685 O O . ASN A 1 83 ? 12.420 0.874 -0.984 1.00 87.88 83 ASN A O 1
ATOM 689 N N . GLY A 1 84 ? 10.964 -0.726 -0.363 1.00 84.00 84 GLY A N 1
ATOM 690 C CA . GLY A 1 84 ? 11.805 -1.860 -0.757 1.00 84.00 84 GLY A CA 1
ATOM 691 C C . GLY A 1 84 ? 12.178 -1.831 -2.240 1.00 84.00 84 GLY A C 1
ATOM 692 O O . GLY A 1 84 ? 13.361 -1.818 -2.568 1.00 84.00 84 GLY A O 1
ATOM 693 N N . LEU A 1 85 ? 11.185 -1.710 -3.127 1.00 85.06 85 LEU A N 1
ATOM 694 C CA . LEU A 1 85 ? 11.404 -1.589 -4.573 1.00 85.06 85 LEU A CA 1
ATOM 695 C C . LEU A 1 85 ? 12.291 -0.384 -4.911 1.00 85.06 85 LEU A C 1
ATOM 697 O O . LEU A 1 85 ? 13.185 -0.469 -5.746 1.00 85.06 85 LEU A O 1
ATOM 701 N N . THR A 1 86 ? 12.081 0.744 -4.236 1.00 84.00 86 THR A N 1
ATOM 702 C CA . THR A 1 86 ? 12.814 1.985 -4.536 1.00 84.00 86 THR A CA 1
ATOM 703 C C . THR A 1 86 ? 14.289 1.948 -4.156 1.00 84.00 86 THR A C 1
ATOM 705 O O . THR A 1 86 ? 15.091 2.632 -4.784 1.00 84.00 86 THR A O 1
ATOM 708 N N . LEU A 1 87 ? 14.663 1.133 -3.166 1.00 83.00 87 LEU A N 1
ATOM 709 C CA . LEU A 1 87 ? 16.064 0.891 -2.818 1.00 83.00 87 LEU A CA 1
ATOM 710 C C . LEU A 1 87 ? 16.766 -0.003 -3.847 1.00 83.00 87 LEU A C 1
ATOM 712 O O . LEU A 1 87 ? 17.973 0.134 -4.042 1.00 83.00 87 LEU A O 1
ATOM 716 N N . LEU A 1 88 ? 16.014 -0.895 -4.499 1.00 84.19 88 LEU A N 1
ATOM 717 C CA . LEU A 1 88 ? 16.513 -1.758 -5.571 1.00 84.19 88 LEU A CA 1
ATOM 718 C C . LEU A 1 88 ? 16.662 -0.984 -6.891 1.00 84.19 88 LEU A C 1
ATOM 720 O O . LEU A 1 88 ? 17.609 -1.213 -7.639 1.00 84.19 88 LEU A O 1
ATOM 724 N N . LEU A 1 89 ? 15.764 -0.029 -7.158 1.00 81.88 89 LEU A N 1
ATOM 725 C CA . LEU A 1 89 ? 15.811 0.879 -8.309 1.00 81.88 89 LEU A CA 1
ATOM 726 C C . LEU A 1 89 ? 16.924 1.939 -8.142 1.00 81.88 89 LEU A C 1
ATOM 728 O O . LEU A 1 89 ? 16.661 3.127 -7.948 1.00 81.88 89 LEU A O 1
ATOM 732 N N . GLN A 1 90 ? 18.192 1.526 -8.206 1.00 74.12 90 GLN A N 1
ATOM 733 C CA . GLN A 1 90 ? 19.347 2.435 -8.208 1.00 74.12 90 GLN A CA 1
ATOM 734 C C . GLN A 1 90 ? 19.582 3.033 -9.603 1.00 74.12 90 GLN A C 1
ATOM 736 O O . GLN A 1 90 ? 20.545 2.706 -10.291 1.00 74.12 90 GLN A O 1
ATOM 741 N N . CYS A 1 91 ? 18.675 3.903 -10.045 1.00 81.12 91 CYS A N 1
ATOM 742 C CA . CYS A 1 91 ? 18.718 4.517 -11.374 1.00 81.12 91 CYS A CA 1
ATOM 743 C C . CYS A 1 91 ? 18.507 6.038 -11.318 1.00 81.12 91 CYS A C 1
ATOM 745 O O . CYS A 1 91 ? 18.293 6.620 -10.256 1.00 81.12 91 CYS A O 1
ATOM 747 N N . SER A 1 92 ? 18.535 6.707 -12.475 1.00 75.44 92 SER A N 1
ATOM 748 C CA . SER A 1 92 ? 18.331 8.161 -12.574 1.00 75.44 92 SER A CA 1
ATOM 749 C C . SER A 1 92 ? 16.955 8.633 -12.078 1.00 75.44 92 SER A C 1
ATOM 751 O O . SER A 1 92 ? 16.787 9.809 -11.767 1.00 75.44 92 SER A O 1
ATOM 753 N N . ALA A 1 93 ? 15.971 7.734 -11.955 1.00 80.00 93 ALA A N 1
ATOM 754 C CA . ALA A 1 93 ? 14.645 8.038 -11.413 1.00 80.00 93 ALA A CA 1
ATOM 755 C C . ALA A 1 93 ? 14.567 7.967 -9.875 1.00 80.00 93 ALA A C 1
ATOM 757 O O . ALA A 1 93 ? 13.489 8.178 -9.302 1.00 80.00 93 ALA A O 1
ATOM 758 N N . ILE A 1 94 ? 15.678 7.679 -9.189 1.00 82.69 94 ILE A N 1
ATOM 759 C CA . ILE A 1 94 ? 15.705 7.520 -7.731 1.00 82.69 94 ILE A CA 1
ATOM 760 C C . ILE A 1 94 ? 15.262 8.793 -6.999 1.00 82.69 94 ILE A C 1
ATOM 762 O O . ILE A 1 94 ? 14.525 8.706 -6.018 1.00 82.69 94 ILE A O 1
ATOM 766 N N . ASP A 1 95 ? 15.612 9.975 -7.512 1.00 84.06 95 ASP A N 1
ATOM 767 C CA . ASP A 1 95 ? 15.236 11.255 -6.901 1.00 84.06 95 ASP A CA 1
ATOM 768 C C . ASP A 1 95 ? 13.733 11.518 -7.012 1.00 84.06 95 ASP A C 1
ATOM 770 O O . ASP A 1 95 ? 13.090 11.899 -6.033 1.00 84.06 95 ASP A O 1
ATOM 774 N N . TYR A 1 96 ? 13.139 11.235 -8.179 1.00 86.56 96 TYR A N 1
ATOM 775 C CA . TYR A 1 96 ? 11.686 11.305 -8.364 1.00 86.56 96 TYR A CA 1
ATOM 776 C C . TYR A 1 96 ? 10.958 10.361 -7.400 1.00 86.56 96 TYR A C 1
ATOM 778 O O . TYR A 1 96 ? 9.924 10.705 -6.814 1.00 86.56 96 TYR A O 1
ATOM 786 N N . THR A 1 97 ? 11.508 9.164 -7.247 1.00 86.06 97 THR A N 1
ATOM 787 C CA . THR A 1 97 ? 10.938 8.084 -6.455 1.00 86.06 97 THR A CA 1
ATOM 788 C C . THR A 1 97 ? 10.996 8.400 -4.958 1.00 86.06 97 THR A C 1
ATOM 790 O O . THR A 1 97 ? 9.960 8.351 -4.288 1.00 86.06 97 THR A O 1
ATOM 793 N N . ARG A 1 98 ? 12.157 8.844 -4.453 1.00 86.56 98 ARG A N 1
ATOM 794 C CA . ARG A 1 98 ? 12.321 9.347 -3.078 1.00 86.56 98 ARG A CA 1
ATOM 795 C C . ARG A 1 98 ? 11.399 10.522 -2.801 1.00 86.56 98 ARG A C 1
ATOM 797 O O . ARG A 1 98 ? 10.591 10.455 -1.885 1.00 86.56 98 ARG A O 1
ATOM 804 N N . HIS A 1 99 ? 11.420 11.544 -3.657 1.00 90.69 99 HIS A N 1
ATOM 805 C CA . HIS A 1 99 ? 10.564 12.719 -3.492 1.00 90.69 99 HIS A CA 1
ATOM 806 C C . HIS A 1 99 ? 9.066 12.363 -3.481 1.00 90.69 99 HIS A C 1
ATOM 808 O O . HIS A 1 99 ? 8.249 13.012 -2.821 1.00 90.69 99 HIS A O 1
ATOM 814 N N . THR A 1 100 ? 8.679 11.324 -4.220 1.00 90.81 100 THR A N 1
ATOM 815 C CA . THR A 1 100 ? 7.307 10.816 -4.219 1.00 90.81 100 THR A CA 1
ATOM 816 C C . THR A 1 100 ? 6.929 10.150 -2.908 1.00 90.81 100 THR A C 1
ATOM 818 O O . THR A 1 100 ? 5.862 10.464 -2.373 1.00 90.81 100 THR A O 1
ATOM 821 N N . LEU A 1 101 ? 7.791 9.293 -2.372 1.00 91.69 101 LEU A N 1
ATOM 822 C CA . LEU A 1 101 ? 7.556 8.623 -1.097 1.00 91.69 101 LEU A CA 1
ATOM 823 C C . LEU A 1 101 ? 7.624 9.587 0.089 1.00 91.69 101 LEU A C 1
ATOM 825 O O . LEU A 1 101 ? 6.728 9.556 0.931 1.00 91.69 101 LEU A O 1
ATOM 829 N N . ASP A 1 102 ? 8.586 10.510 0.105 1.00 92.56 102 ASP A N 1
ATOM 830 C CA . ASP A 1 102 ? 8.689 11.555 1.128 1.00 92.56 102 ASP A CA 1
ATOM 831 C C . ASP A 1 102 ? 7.461 12.467 1.104 1.00 92.56 102 ASP A C 1
ATOM 833 O O . ASP A 1 102 ? 6.872 12.768 2.141 1.00 92.56 102 ASP A O 1
ATOM 837 N N . GLY A 1 103 ? 7.007 12.855 -0.092 1.00 93.00 103 GLY A N 1
ATOM 838 C CA . GLY A 1 103 ? 5.784 13.637 -0.257 1.00 93.00 103 GLY A CA 1
ATOM 839 C C . GLY A 1 103 ? 4.532 12.893 0.218 1.00 93.00 103 GLY A C 1
ATOM 840 O O . GLY A 1 103 ? 3.664 13.493 0.856 1.00 93.00 103 GLY A O 1
ATOM 841 N N . ALA A 1 104 ? 4.436 11.589 -0.057 1.00 94.19 104 ALA A N 1
ATOM 842 C CA . ALA A 1 104 ? 3.347 10.752 0.438 1.00 94.19 104 ALA A CA 1
ATOM 843 C C . ALA A 1 104 ? 3.391 10.629 1.968 1.00 94.19 104 ALA A C 1
ATOM 845 O O . ALA A 1 104 ? 2.368 10.827 2.624 1.00 94.19 104 ALA A O 1
ATOM 846 N N . ALA A 1 105 ? 4.566 10.375 2.545 1.00 92.88 105 ALA A N 1
ATOM 847 C CA . ALA A 1 105 ? 4.760 10.294 3.986 1.00 92.88 105 ALA A CA 1
ATOM 848 C C . ALA A 1 105 ? 4.426 11.625 4.675 1.00 92.88 105 ALA A C 1
ATOM 850 O O . ALA A 1 105 ? 3.694 11.625 5.664 1.00 92.88 105 ALA A O 1
ATOM 851 N N . ALA A 1 106 ? 4.891 12.755 4.141 1.00 94.69 106 ALA A N 1
ATOM 852 C CA . ALA A 1 106 ? 4.596 14.081 4.677 1.00 94.69 106 ALA A CA 1
ATOM 853 C C . ALA A 1 106 ? 3.091 14.384 4.659 1.00 94.69 106 ALA A C 1
ATOM 855 O O . ALA A 1 106 ? 2.558 14.921 5.629 1.00 94.69 106 ALA A O 1
ATOM 856 N N . LEU A 1 107 ? 2.388 14.011 3.584 1.00 94.56 107 LEU A N 1
ATOM 857 C CA . LEU A 1 107 ? 0.944 14.204 3.476 1.00 94.56 107 LEU A CA 1
ATOM 858 C C . LEU A 1 107 ? 0.171 13.295 4.438 1.00 94.56 107 LEU A C 1
ATOM 860 O O . LEU A 1 107 ? -0.655 13.794 5.197 1.00 94.56 107 LEU A O 1
ATOM 864 N N . LEU A 1 108 ? 0.440 11.986 4.415 1.00 93.44 108 LEU A N 1
ATOM 865 C CA . LEU A 1 108 ? -0.288 10.983 5.202 1.00 93.44 108 LEU A CA 1
ATOM 866 C C . LEU A 1 108 ? -0.030 11.122 6.710 1.00 93.44 108 LEU A C 1
ATOM 868 O O . LEU A 1 108 ? -0.857 10.693 7.499 1.00 93.44 108 LEU A O 1
ATOM 872 N N . ASN A 1 109 ? 1.083 11.738 7.120 1.00 92.81 109 ASN A N 1
ATOM 873 C CA . ASN A 1 109 ? 1.373 12.061 8.524 1.00 92.81 109 ASN A CA 1
ATOM 874 C C . ASN A 1 109 ? 0.997 13.493 8.926 1.00 92.81 109 ASN A C 1
ATOM 876 O O . ASN A 1 109 ? 1.272 13.914 10.049 1.00 92.81 109 ASN A O 1
ATOM 880 N N . SER A 1 110 ? 0.418 14.282 8.021 1.00 94.44 110 SER A N 1
ATOM 881 C CA . SER A 1 110 ? 0.111 15.677 8.312 1.00 94.44 110 SER A CA 1
ATOM 882 C C . SER A 1 110 ? -1.138 15.792 9.178 1.00 94.44 110 SER A C 1
ATOM 884 O O . SER A 1 110 ? -2.238 15.562 8.685 1.00 94.44 110 SER A O 1
ATOM 886 N N . ASN A 1 111 ? -1.007 16.309 10.403 1.00 93.25 111 ASN A N 1
ATOM 887 C CA . ASN A 1 111 ? -2.159 16.627 11.264 1.00 93.25 111 ASN A CA 1
ATOM 888 C C . ASN A 1 111 ? -3.145 17.626 10.626 1.00 93.25 111 ASN A C 1
ATOM 890 O O . ASN A 1 111 ? -4.297 17.711 11.039 1.00 93.25 111 ASN A O 1
ATOM 894 N N . LYS A 1 112 ? -2.723 18.379 9.599 1.00 93.50 112 LYS A N 1
ATOM 895 C CA . LYS A 1 112 ? -3.607 19.278 8.843 1.00 93.50 112 LYS A CA 1
ATOM 896 C C . LYS A 1 112 ? -4.618 18.508 7.991 1.00 93.50 112 LYS A C 1
ATOM 898 O O . LYS A 1 112 ? -5.768 18.927 7.885 1.00 93.50 112 LYS A O 1
ATOM 903 N N . TYR A 1 113 ? -4.177 17.430 7.345 1.00 91.50 113 TYR A N 1
ATOM 904 C CA . TYR A 1 113 ? -4.995 16.665 6.400 1.00 91.50 113 TYR A CA 1
ATOM 905 C C . TYR A 1 113 ? -5.512 15.364 7.018 1.00 91.50 113 TYR A C 1
ATOM 907 O O . TYR A 1 113 ? -6.649 14.990 6.768 1.00 91.50 113 TYR A O 1
ATOM 915 N N . PHE A 1 114 ? -4.727 14.716 7.871 1.00 93.25 114 PHE A N 1
ATOM 916 C CA . PHE A 1 114 ? -5.051 13.476 8.572 1.00 93.25 114 PHE A CA 1
ATOM 917 C C . PHE A 1 114 ? -4.840 13.672 10.086 1.00 93.25 114 PHE A C 1
ATOM 919 O O . PHE A 1 114 ? -3.872 13.166 10.646 1.00 93.25 114 PHE A O 1
ATOM 926 N N . PRO A 1 115 ? -5.714 14.446 10.766 1.00 92.06 115 PRO A N 1
ATOM 927 C CA . PRO A 1 115 ? -5.593 14.732 12.204 1.00 92.06 115 PRO A CA 1
ATOM 928 C C . PRO A 1 115 ? -5.841 13.515 13.106 1.00 92.06 115 PRO A C 1
ATOM 930 O O . PRO A 1 115 ? -5.536 13.559 14.293 1.00 92.06 115 PRO A O 1
ATOM 933 N N . SER A 1 116 ? -6.440 12.453 12.569 1.00 91.69 116 SER A N 1
ATOM 934 C CA . SER A 1 116 ? -6.756 11.220 13.284 1.00 91.69 116 SER A CA 1
ATOM 935 C C . SER A 1 116 ? -6.451 10.026 12.389 1.00 91.69 116 SER A C 1
ATOM 937 O O . SER A 1 116 ? -6.583 10.117 11.170 1.00 91.69 116 SER A O 1
ATOM 939 N N . ARG A 1 117 ? -6.051 8.909 13.003 1.00 89.38 117 ARG A N 1
ATOM 940 C CA . ARG A 1 117 ? -5.923 7.604 12.336 1.00 89.38 117 ARG A CA 1
ATOM 941 C C . ARG A 1 117 ? -7.176 6.738 12.448 1.00 89.38 117 ARG A C 1
ATOM 943 O O . ARG A 1 117 ? -7.339 5.823 11.658 1.00 89.38 117 ARG A O 1
ATOM 950 N N . ILE A 1 118 ? -8.045 7.027 13.415 1.00 89.25 118 ILE A N 1
ATOM 951 C CA . ILE A 1 118 ? -9.246 6.227 13.702 1.00 89.25 118 ILE A CA 1
ATOM 952 C C . ILE A 1 118 ? -10.513 6.799 13.058 1.00 89.25 118 ILE A C 1
ATOM 954 O O . ILE A 1 118 ? -11.558 6.169 13.102 1.00 89.25 118 ILE A O 1
ATOM 958 N N . SER A 1 119 ? -10.432 8.000 12.481 1.00 90.62 119 SER A N 1
ATOM 959 C CA . SER A 1 119 ? -11.532 8.631 11.751 1.00 90.62 119 SER A CA 1
ATOM 960 C C . SER A 1 119 ? -10.958 9.519 10.655 1.00 90.62 119 SER A C 1
ATOM 962 O O . SER A 1 119 ? -10.163 10.424 10.941 1.00 90.62 119 SER A O 1
ATOM 964 N N . ILE A 1 120 ? -11.334 9.256 9.401 1.00 93.88 120 ILE A N 1
ATOM 965 C CA . ILE A 1 120 ? -10.776 9.950 8.237 1.00 93.88 120 ILE A CA 1
ATOM 966 C C . ILE A 1 120 ? -11.871 10.760 7.554 1.00 93.88 120 ILE A C 1
ATOM 968 O O . ILE A 1 120 ? -12.890 10.237 7.126 1.00 93.88 120 ILE A O 1
ATOM 972 N N . LYS A 1 121 ? -11.646 12.068 7.411 1.00 92.44 121 LYS A N 1
ATOM 973 C CA . LYS A 1 121 ? -12.596 12.947 6.722 1.00 92.44 121 LYS A CA 1
ATOM 974 C C . LYS A 1 121 ? -12.618 12.641 5.224 1.00 92.44 121 LYS A C 1
ATOM 976 O O . LYS A 1 121 ? -11.567 12.463 4.611 1.00 92.44 121 LYS A O 1
ATOM 981 N N . GLU A 1 122 ? -13.794 12.730 4.609 1.00 87.44 122 GLU A N 1
ATOM 982 C CA . GLU A 1 122 ? -13.965 12.521 3.163 1.00 87.44 122 GLU A CA 1
ATOM 983 C C . GLU A 1 122 ? -13.080 13.461 2.317 1.00 87.44 122 GLU A C 1
ATOM 985 O O . GLU A 1 122 ? -12.466 13.065 1.327 1.00 87.44 122 GLU A O 1
ATOM 990 N N . SER A 1 123 ? -12.904 14.711 2.761 1.00 89.94 123 SER A N 1
ATOM 991 C CA . SER A 1 123 ? -12.010 15.677 2.104 1.00 89.94 123 SER A CA 1
ATOM 992 C C . SER A 1 123 ? -10.534 15.252 2.108 1.00 89.94 123 SER A C 1
ATOM 994 O O . SER A 1 123 ? -9.773 15.652 1.221 1.00 89.94 123 SER A O 1
ATOM 996 N N . SER A 1 124 ? -10.126 14.426 3.073 1.00 92.00 124 SER A N 1
ATOM 997 C CA . SER A 1 124 ? -8.789 13.836 3.160 1.00 92.00 124 SER A CA 1
ATOM 998 C C . SER A 1 124 ? -8.646 12.643 2.216 1.00 92.00 124 SER A C 1
ATOM 1000 O O . SER A 1 124 ? -7.604 12.497 1.573 1.00 92.00 124 SER A O 1
ATOM 1002 N N . ILE A 1 125 ? -9.709 11.849 2.040 1.00 88.75 125 ILE A N 1
ATOM 1003 C CA . ILE A 1 125 ? -9.752 10.744 1.068 1.00 88.75 125 ILE A CA 1
ATOM 1004 C C . ILE A 1 125 ? -9.534 11.258 -0.357 1.00 88.75 125 ILE A C 1
ATOM 1006 O O . ILE A 1 125 ? -8.762 10.668 -1.113 1.00 88.75 125 ILE A O 1
ATOM 1010 N N . ALA A 1 126 ? -10.075 12.427 -0.706 1.00 86.31 126 ALA A N 1
ATOM 1011 C CA . ALA A 1 126 ? -9.823 13.051 -2.008 1.00 86.31 126 ALA A CA 1
ATOM 1012 C C . ALA A 1 126 ? -8.322 13.304 -2.296 1.00 86.31 126 ALA A C 1
ATOM 1014 O O . ALA A 1 126 ? -7.905 13.371 -3.456 1.00 86.31 126 ALA A O 1
ATOM 1015 N N . LYS A 1 127 ? -7.476 13.422 -1.260 1.00 90.00 127 LYS A N 1
ATOM 1016 C CA . LYS A 1 127 ? -6.019 13.580 -1.416 1.00 90.00 127 LYS A CA 1
ATOM 1017 C C . LYS A 1 127 ? -5.304 12.256 -1.691 1.00 90.00 127 LYS A C 1
ATOM 1019 O O . LYS A 1 127 ? -4.270 12.275 -2.364 1.00 90.00 127 LYS A O 1
ATOM 1024 N N . ILE A 1 128 ? -5.870 11.125 -1.264 1.00 92.75 128 ILE A N 1
ATOM 1025 C CA . ILE A 1 128 ? -5.299 9.785 -1.465 1.00 92.75 128 ILE A CA 1
ATOM 1026 C C . ILE A 1 128 ? -5.115 9.480 -2.953 1.00 92.75 128 ILE A C 1
ATOM 1028 O O . ILE A 1 128 ? -4.046 9.027 -3.352 1.00 92.75 128 ILE A O 1
ATOM 1032 N N . GLY A 1 129 ? -6.098 9.803 -3.799 1.00 92.19 129 GLY A N 1
ATOM 1033 C CA . GLY A 1 129 ? -6.011 9.513 -5.237 1.00 92.19 129 GLY A CA 1
ATOM 1034 C C . GLY A 1 129 ? -4.782 10.142 -5.912 1.00 92.19 129 GLY A C 1
ATOM 1035 O O . GLY A 1 129 ? -4.169 9.541 -6.792 1.00 92.19 129 GLY A O 1
ATOM 1036 N N . SER A 1 130 ? -4.357 11.330 -5.462 1.00 91.31 130 SER A N 1
ATOM 1037 C CA . SER A 1 130 ? -3.142 11.985 -5.972 1.00 91.31 130 SER A CA 1
ATOM 1038 C C . SER A 1 130 ? -1.860 11.230 -5.606 1.00 91.31 130 SER A C 1
ATOM 1040 O O . SER A 1 130 ? -0.956 11.114 -6.434 1.00 91.31 130 SER A O 1
ATOM 1042 N N . VAL A 1 131 ? -1.811 10.663 -4.399 1.00 94.44 131 VAL A N 1
ATOM 1043 C CA . VAL A 1 131 ? -0.711 9.816 -3.923 1.00 94.44 131 VAL A CA 1
ATOM 1044 C C . VAL A 1 131 ? -0.691 8.508 -4.706 1.00 94.44 131 VAL A C 1
ATOM 1046 O O . VAL A 1 131 ? 0.358 8.133 -5.228 1.00 94.44 131 VAL A O 1
ATOM 1049 N N . CYS A 1 132 ? -1.855 7.877 -4.889 1.00 96.00 132 CYS A N 1
ATOM 1050 C CA . CYS A 1 132 ? -1.986 6.651 -5.669 1.00 96.00 132 CYS A CA 1
ATOM 1051 C C . CYS A 1 132 ? -1.453 6.819 -7.099 1.00 96.00 132 CYS A C 1
ATOM 1053 O O . CYS A 1 132 ? -0.632 6.018 -7.542 1.00 96.00 132 CYS A O 1
ATOM 1055 N N . ARG A 1 133 ? -1.829 7.902 -7.796 1.00 94.31 133 ARG A N 1
ATOM 1056 C CA . ARG A 1 133 ? -1.317 8.184 -9.149 1.00 94.31 133 ARG A CA 1
ATOM 1057 C C . ARG A 1 133 ? 0.207 8.267 -9.193 1.00 94.31 133 ARG A C 1
ATOM 1059 O O . ARG A 1 133 ? 0.825 7.736 -10.112 1.00 94.31 133 ARG A O 1
ATOM 1066 N N . ARG A 1 134 ? 0.828 8.928 -8.212 1.00 93.62 134 ARG A N 1
ATOM 1067 C CA . ARG A 1 134 ? 2.291 9.075 -8.162 1.00 93.62 134 ARG A CA 1
ATOM 1068 C C . ARG A 1 134 ? 2.992 7.755 -7.840 1.00 93.62 134 ARG A C 1
ATOM 1070 O O . ARG A 1 134 ? 3.994 7.465 -8.487 1.00 93.62 134 ARG A O 1
ATOM 1077 N N . ILE A 1 135 ? 2.444 6.959 -6.916 1.00 94.62 135 ILE A N 1
ATOM 1078 C CA . ILE A 1 135 ? 2.920 5.594 -6.634 1.00 94.62 135 ILE A CA 1
ATOM 1079 C C . ILE A 1 135 ? 2.857 4.736 -7.898 1.00 94.62 135 ILE A C 1
ATOM 1081 O O . ILE A 1 135 ? 3.838 4.088 -8.252 1.00 94.62 135 ILE A O 1
ATOM 1085 N N . TYR A 1 136 ? 1.744 4.778 -8.629 1.00 95.88 136 TYR A N 1
ATOM 1086 C CA . TYR A 1 136 ? 1.577 3.956 -9.825 1.00 95.88 136 TYR A CA 1
ATOM 1087 C C . TYR A 1 136 ? 2.597 4.266 -10.929 1.00 95.88 136 TYR A C 1
ATOM 1089 O O . TYR A 1 136 ? 3.031 3.370 -11.652 1.00 95.88 136 TYR A O 1
ATOM 1097 N N . ARG A 1 137 ? 3.052 5.520 -11.027 1.00 94.50 137 ARG A N 1
ATOM 1098 C CA . ARG A 1 137 ? 4.140 5.896 -11.943 1.00 94.50 137 ARG A CA 1
ATOM 1099 C C . ARG A 1 137 ? 5.465 5.217 -11.594 1.00 94.50 137 ARG A C 1
ATOM 1101 O O . ARG A 1 137 ? 6.228 4.933 -12.508 1.00 94.50 137 ARG A O 1
ATOM 1108 N N . ILE A 1 138 ? 5.726 4.942 -10.313 1.00 94.19 138 ILE A N 1
ATOM 1109 C CA . ILE A 1 138 ? 6.913 4.186 -9.883 1.00 94.19 138 ILE A CA 1
ATOM 1110 C C . ILE A 1 138 ? 6.791 2.735 -10.359 1.00 94.19 138 ILE A C 1
ATOM 1112 O O . ILE A 1 138 ? 7.730 2.231 -10.967 1.00 94.19 138 ILE A O 1
ATOM 1116 N N . PHE A 1 139 ? 5.627 2.096 -10.181 1.00 95.25 139 PHE A N 1
ATOM 1117 C CA . PHE A 1 139 ? 5.388 0.751 -10.726 1.00 95.25 139 PHE A CA 1
ATOM 1118 C C . PHE A 1 139 ? 5.539 0.708 -12.245 1.00 95.25 139 PHE A C 1
ATOM 1120 O O . PHE A 1 139 ? 6.221 -0.166 -12.763 1.00 95.25 139 PHE A O 1
ATOM 1127 N N . SER A 1 140 ? 4.954 1.676 -12.954 1.00 94.81 140 SER A N 1
ATOM 1128 C CA . SER A 1 140 ? 5.065 1.762 -14.414 1.00 94.81 140 SER A CA 1
ATOM 1129 C C . SER A 1 140 ? 6.524 1.918 -14.849 1.00 94.81 140 SER A C 1
ATOM 1131 O O . SER A 1 140 ? 6.979 1.223 -15.750 1.00 94.81 140 SER A O 1
ATOM 1133 N N . HIS A 1 141 ? 7.284 2.790 -14.182 1.00 93.56 141 HIS A N 1
ATOM 1134 C CA . HIS A 1 141 ? 8.706 2.967 -14.464 1.00 93.56 141 HIS A CA 1
ATOM 1135 C C . HIS A 1 141 ? 9.503 1.677 -14.226 1.00 93.56 141 HIS A C 1
ATOM 1137 O O . HIS A 1 141 ? 10.274 1.276 -15.094 1.00 93.56 141 HIS A O 1
ATOM 1143 N N . ALA A 1 142 ? 9.285 1.015 -13.088 1.00 93.88 142 ALA A N 1
ATOM 1144 C CA . ALA A 1 142 ? 9.928 -0.255 -12.773 1.00 93.88 142 ALA A CA 1
ATOM 1145 C C . ALA A 1 142 ? 9.602 -1.326 -13.825 1.00 93.88 142 ALA A C 1
ATOM 1147 O O . ALA A 1 142 ? 10.511 -1.967 -14.336 1.00 93.88 142 ALA A O 1
ATOM 1148 N N . TYR A 1 143 ? 8.334 -1.451 -14.220 1.00 94.94 143 TYR A N 1
ATOM 1149 C CA . TYR A 1 143 ? 7.891 -2.421 -15.220 1.00 94.94 143 TYR A CA 1
ATOM 1150 C C . TYR A 1 143 ? 8.538 -2.201 -16.599 1.00 94.94 143 TYR A C 1
ATOM 1152 O O . TYR A 1 143 ? 9.081 -3.136 -17.179 1.00 94.94 143 TYR A O 1
ATOM 1160 N N . PHE A 1 144 ? 8.519 -0.969 -17.124 1.00 94.31 144 PHE A N 1
ATOM 1161 C CA . PHE A 1 144 ? 8.996 -0.694 -18.489 1.00 94.31 144 PHE A CA 1
ATOM 1162 C C . PHE A 1 144 ? 10.516 -0.529 -18.612 1.00 94.31 144 PHE A C 1
ATOM 1164 O O . PHE A 1 144 ? 11.051 -0.703 -19.706 1.00 94.31 144 PHE A O 1
ATOM 1171 N N . HIS A 1 145 ? 11.218 -0.176 -17.531 1.00 92.81 145 HIS A N 1
ATOM 1172 C CA . HIS A 1 145 ? 12.660 0.105 -17.578 1.00 92.81 145 HIS A CA 1
ATOM 1173 C C . HIS A 1 145 ? 13.517 -0.862 -16.757 1.00 92.81 145 HIS A C 1
ATOM 1175 O O . HIS A 1 145 ? 14.728 -0.913 -16.965 1.00 92.81 145 HIS A O 1
ATOM 1181 N N . HIS A 1 146 ? 12.913 -1.636 -15.854 1.00 92.81 146 HIS A N 1
ATOM 1182 C CA . HIS A 1 146 ? 13.603 -2.587 -14.981 1.00 92.81 146 HIS A CA 1
ATOM 1183 C C . HIS A 1 146 ? 12.827 -3.919 -14.877 1.00 92.81 146 HIS A C 1
ATOM 1185 O O . HIS A 1 146 ? 12.490 -4.335 -13.767 1.00 92.81 146 HIS A O 1
ATOM 1191 N N . PRO A 1 147 ? 12.526 -4.591 -16.007 1.00 93.25 147 PRO A N 1
ATOM 1192 C CA . PRO A 1 147 ? 11.583 -5.711 -16.053 1.00 93.25 147 PRO A CA 1
ATOM 1193 C C . PRO A 1 147 ? 11.982 -6.887 -15.154 1.00 93.25 147 PRO A C 1
ATOM 1195 O O . PRO A 1 147 ? 11.147 -7.356 -14.394 1.00 93.25 147 PRO A O 1
ATOM 1198 N N . GLU A 1 148 ? 13.251 -7.307 -15.166 1.00 93.62 148 GLU A N 1
ATOM 1199 C CA . GLU A 1 148 ? 13.745 -8.416 -14.330 1.00 93.62 148 GL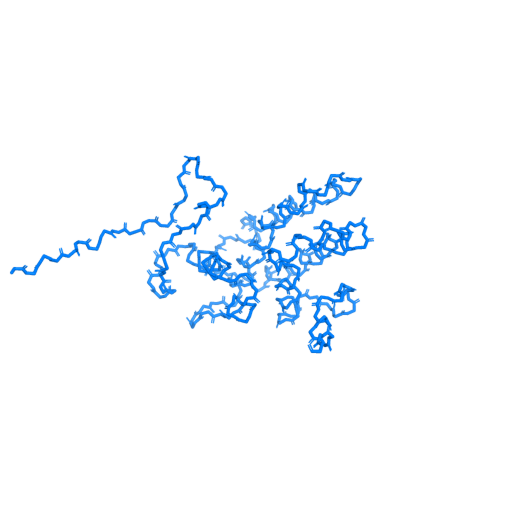U A CA 1
ATOM 1200 C C . GLU A 1 148 ? 13.602 -8.111 -12.829 1.00 93.62 148 GLU A C 1
ATOM 1202 O O . GLU A 1 148 ? 13.120 -8.924 -12.046 1.00 93.62 148 GLU A O 1
ATOM 1207 N N . LEU A 1 149 ? 13.965 -6.891 -12.424 1.00 93.56 149 LEU A N 1
ATOM 1208 C CA . LEU A 1 149 ? 13.834 -6.437 -11.040 1.00 93.56 149 LEU A CA 1
ATOM 1209 C C . LEU A 1 149 ? 12.362 -6.354 -10.629 1.00 93.56 149 LEU A C 1
ATOM 1211 O O . LEU A 1 149 ? 12.007 -6.785 -9.532 1.00 93.56 149 LEU A O 1
ATOM 1215 N N . PHE A 1 150 ? 11.511 -5.806 -11.500 1.00 94.31 150 PHE A N 1
ATOM 1216 C CA . PHE A 1 150 ? 10.076 -5.727 -11.261 1.00 94.31 150 PHE A CA 1
ATOM 1217 C C . PHE A 1 150 ? 9.452 -7.118 -11.133 1.00 94.31 150 PHE A C 1
ATOM 1219 O O . PHE A 1 150 ? 8.681 -7.334 -10.206 1.00 94.31 150 PHE A O 1
ATOM 1226 N N . GLU A 1 151 ? 9.786 -8.053 -12.022 1.00 94.44 151 GLU A N 1
ATOM 1227 C CA . GLU A 1 151 ? 9.252 -9.416 -12.018 1.00 94.44 151 GLU A CA 1
ATOM 1228 C C . GLU A 1 151 ? 9.644 -10.174 -10.748 1.00 94.44 151 GLU A C 1
ATOM 1230 O O . GLU A 1 151 ? 8.769 -10.730 -10.083 1.00 94.44 151 GLU A O 1
ATOM 1235 N N . ASN A 1 152 ? 10.919 -10.116 -10.349 1.00 94.69 152 ASN A N 1
ATOM 1236 C CA . ASN A 1 152 ? 11.386 -10.721 -9.098 1.00 94.69 152 ASN A CA 1
ATOM 1237 C C . ASN A 1 152 ? 10.652 -10.123 -7.887 1.00 94.69 152 ASN A C 1
ATOM 1239 O O . ASN A 1 152 ? 10.091 -10.845 -7.063 1.00 94.69 152 ASN A O 1
ATOM 1243 N N . PHE A 1 153 ? 10.578 -8.791 -7.816 1.00 94.38 153 PHE A N 1
ATOM 1244 C CA . PHE A 1 153 ? 9.897 -8.099 -6.723 1.00 94.38 153 PHE A CA 1
ATOM 1245 C C . PHE A 1 153 ? 8.391 -8.404 -6.674 1.00 94.38 153 PHE A C 1
ATOM 1247 O O . PHE A 1 153 ? 7.816 -8.573 -5.596 1.00 94.38 153 PHE A O 1
ATOM 1254 N N . GLU A 1 154 ? 7.727 -8.452 -7.826 1.00 95.19 154 GLU A N 1
ATOM 1255 C CA . GLU A 1 154 ? 6.286 -8.680 -7.911 1.00 95.19 154 GLU A CA 1
ATOM 1256 C C . GLU A 1 154 ? 5.919 -10.139 -7.633 1.00 95.19 154 GLU A C 1
ATOM 1258 O O . GLU A 1 154 ? 4.914 -10.380 -6.965 1.00 95.19 154 GLU A O 1
ATOM 1263 N N . THR A 1 155 ? 6.752 -11.094 -8.055 1.00 95.06 155 THR A N 1
ATOM 1264 C CA . THR A 1 155 ? 6.582 -12.525 -7.751 1.00 95.06 155 THR A CA 1
ATOM 1265 C C . THR A 1 155 ? 6.606 -12.777 -6.245 1.00 95.06 155 THR A C 1
ATOM 1267 O O . THR A 1 155 ? 5.803 -13.551 -5.727 1.00 95.06 155 THR A O 1
ATOM 1270 N N . GLU A 1 156 ? 7.481 -12.083 -5.519 1.00 92.81 156 GLU A N 1
ATOM 1271 C CA . GLU A 1 156 ? 7.574 -12.212 -4.064 1.00 92.81 156 GLU A CA 1
ATOM 1272 C C . GLU A 1 156 ? 6.453 -11.451 -3.338 1.00 92.81 156 GLU A C 1
ATOM 1274 O O . GLU A 1 156 ? 5.828 -11.963 -2.410 1.00 92.81 156 GLU A O 1
ATOM 1279 N N . THR A 1 157 ? 6.175 -10.208 -3.741 1.00 94.69 157 THR A N 1
ATOM 1280 C CA . THR A 1 157 ? 5.388 -9.276 -2.908 1.00 94.69 157 THR A CA 1
ATOM 1281 C C . THR A 1 157 ? 3.956 -9.034 -3.379 1.00 94.69 157 THR A C 1
ATOM 1283 O O . THR A 1 157 ? 3.136 -8.519 -2.598 1.00 94.69 157 THR A O 1
ATOM 1286 N N . HIS A 1 158 ? 3.662 -9.338 -4.649 1.00 96.38 158 HIS A N 1
ATOM 1287 C CA . HIS A 1 158 ? 2.394 -9.061 -5.333 1.00 96.38 158 HIS A CA 1
ATOM 1288 C C . HIS A 1 158 ? 1.913 -7.607 -5.159 1.00 96.38 158 HIS A C 1
ATOM 1290 O O . HIS A 1 158 ? 0.709 -7.322 -5.091 1.00 96.38 158 HIS A O 1
ATOM 1296 N N . LEU A 1 159 ? 2.846 -6.670 -4.960 1.00 96.75 159 LEU A N 1
ATOM 1297 C CA . LEU A 1 159 ? 2.537 -5.327 -4.490 1.00 96.75 159 LEU A CA 1
ATOM 1298 C C . LEU A 1 159 ? 1.820 -4.506 -5.563 1.00 96.75 159 LEU A C 1
ATOM 1300 O O . LEU A 1 159 ? 0.828 -3.839 -5.253 1.00 96.75 159 LEU A O 1
ATOM 1304 N N . CYS A 1 160 ? 2.295 -4.556 -6.809 1.00 96.81 160 CYS A N 1
ATOM 1305 C CA . CYS A 1 160 ? 1.691 -3.846 -7.932 1.00 96.81 160 CYS A CA 1
ATOM 1306 C C . CYS A 1 160 ? 0.287 -4.383 -8.217 1.00 96.81 160 CYS A C 1
ATOM 1308 O O . CYS A 1 160 ? -0.651 -3.600 -8.416 1.00 96.81 160 CYS A O 1
ATOM 1310 N N . ARG A 1 161 ? 0.100 -5.705 -8.162 1.00 96.81 161 ARG A N 1
ATOM 1311 C CA . ARG A 1 161 ? -1.204 -6.349 -8.322 1.00 96.81 161 ARG A CA 1
ATOM 1312 C C . ARG A 1 161 ? -2.172 -5.937 -7.221 1.00 96.81 161 ARG A C 1
ATOM 1314 O O . ARG A 1 161 ? -3.265 -5.458 -7.533 1.00 96.81 161 ARG A O 1
ATOM 1321 N N . ARG A 1 162 ? -1.774 -6.049 -5.947 1.00 97.44 162 ARG A N 1
ATOM 1322 C CA . ARG A 1 162 ? -2.596 -5.615 -4.800 1.00 97.44 162 ARG A CA 1
ATOM 1323 C C . ARG A 1 162 ? -2.967 -4.141 -4.904 1.00 97.44 162 ARG A C 1
ATOM 1325 O O . ARG A 1 162 ? -4.132 -3.787 -4.729 1.00 97.44 162 ARG A O 1
ATOM 1332 N N . PHE A 1 163 ? -2.003 -3.294 -5.256 1.00 97.75 163 PHE A N 1
ATOM 1333 C CA . PHE A 1 163 ? -2.233 -1.869 -5.467 1.00 97.75 163 PHE A CA 1
ATOM 1334 C C . PHE A 1 163 ? -3.233 -1.613 -6.602 1.00 97.75 163 PHE A C 1
ATOM 1336 O O . PHE A 1 163 ? -4.163 -0.825 -6.438 1.00 97.75 163 PHE A O 1
ATOM 1343 N N . THR A 1 164 ? -3.084 -2.303 -7.735 1.00 97.12 164 THR A N 1
ATOM 1344 C CA . THR A 1 164 ? -3.948 -2.136 -8.913 1.00 97.12 164 THR A CA 1
ATOM 1345 C C . THR A 1 164 ? -5.388 -2.555 -8.615 1.00 97.12 164 THR A C 1
ATOM 1347 O O . THR A 1 164 ? -6.321 -1.825 -8.951 1.00 97.12 164 THR A O 1
ATOM 1350 N N . VAL A 1 165 ? -5.597 -3.685 -7.928 1.00 96.94 165 VAL A N 1
ATOM 1351 C CA . VAL A 1 165 ? -6.943 -4.099 -7.494 1.00 96.94 165 VAL A CA 1
ATOM 1352 C C . VAL A 1 165 ? -7.527 -3.091 -6.504 1.00 96.94 165 VAL A C 1
ATOM 1354 O O . VAL A 1 165 ? -8.687 -2.709 -6.643 1.00 96.94 165 VAL A O 1
ATOM 1357 N N . PHE A 1 166 ? -6.727 -2.595 -5.556 1.00 97.69 166 PHE A N 1
ATOM 1358 C CA . PHE A 1 166 ? -7.157 -1.594 -4.578 1.00 97.69 166 PHE A CA 1
ATOM 1359 C C . PHE A 1 166 ? -7.630 -0.289 -5.236 1.00 97.69 166 PHE A C 1
ATOM 1361 O O . PHE A 1 166 ? -8.736 0.176 -4.949 1.00 97.69 166 PHE A O 1
ATOM 1368 N N . VAL A 1 167 ? -6.845 0.295 -6.149 1.00 96.75 167 VAL A N 1
ATOM 1369 C CA . VAL A 1 167 ? -7.228 1.564 -6.797 1.00 96.75 167 VAL A CA 1
ATOM 1370 C C . VAL A 1 167 ? -8.437 1.411 -7.716 1.00 96.75 167 VAL A C 1
ATOM 1372 O O . VAL A 1 167 ? -9.225 2.353 -7.807 1.00 96.75 167 VAL A O 1
ATOM 1375 N N . LYS A 1 168 ? -8.626 0.238 -8.339 1.00 95.38 168 LYS A N 1
ATOM 1376 C CA . LYS A 1 168 ? -9.829 -0.074 -9.127 1.00 95.38 168 LYS A CA 1
ATOM 1377 C C . LYS A 1 168 ? -11.054 -0.254 -8.234 1.00 95.38 168 LYS A C 1
ATOM 1379 O O . LYS A 1 168 ? -12.082 0.359 -8.501 1.00 95.38 168 LYS A O 1
ATOM 1384 N N . LYS A 1 169 ? -10.934 -1.037 -7.153 1.00 95.19 169 LYS A N 1
ATOM 1385 C CA . LYS A 1 169 ? -12.017 -1.304 -6.190 1.00 95.19 169 LYS A CA 1
ATOM 1386 C C . LYS A 1 169 ? -12.605 -0.017 -5.612 1.00 95.19 169 LYS A C 1
ATOM 1388 O O . LYS A 1 169 ? -13.815 0.082 -5.458 1.00 95.19 169 LYS A O 1
ATOM 1393 N N . TYR A 1 170 ? -11.752 0.965 -5.328 1.00 95.31 170 TYR A N 1
ATOM 1394 C CA . TYR A 1 170 ? -12.149 2.229 -4.704 1.00 95.31 170 TYR A CA 1
ATOM 1395 C C . TYR A 1 170 ? -12.200 3.424 -5.666 1.00 95.31 170 TYR A C 1
ATOM 1397 O O . TYR A 1 170 ? -12.312 4.560 -5.206 1.00 95.31 170 TYR A O 1
ATOM 1405 N N . ASN A 1 171 ? -12.101 3.192 -6.981 1.00 94.12 171 ASN A N 1
ATOM 1406 C CA . ASN A 1 171 ? -12.114 4.231 -8.017 1.00 94.12 171 ASN A CA 1
ATOM 1407 C C . ASN A 1 171 ? -11.154 5.410 -7.727 1.00 94.12 171 ASN A C 1
ATOM 1409 O O . ASN A 1 171 ? -11.488 6.583 -7.898 1.00 94.12 171 ASN A O 1
ATOM 1413 N N . LEU A 1 172 ? -9.947 5.105 -7.240 1.00 94.06 172 LEU A N 1
ATOM 1414 C CA . LEU A 1 172 ? -8.945 6.116 -6.867 1.00 94.06 172 LEU A CA 1
ATOM 1415 C C . LEU A 1 172 ? -8.152 6.629 -8.080 1.00 94.06 172 LEU A C 1
ATOM 1417 O O . LEU A 1 172 ? -7.467 7.655 -7.996 1.00 94.06 172 LEU A O 1
ATOM 1421 N N . MET A 1 173 ? -8.225 5.903 -9.197 1.00 92.94 173 MET A N 1
ATOM 1422 C CA . MET A 1 173 ? -7.575 6.206 -10.469 1.00 92.94 173 MET A CA 1
ATOM 1423 C C . MET A 1 173 ? -8.446 5.731 -11.635 1.00 92.94 173 MET A C 1
ATOM 1425 O O . MET A 1 173 ? -9.080 4.683 -11.544 1.00 92.94 173 MET A O 1
ATOM 1429 N N . ALA A 1 174 ? -8.429 6.475 -12.742 1.00 91.06 174 ALA A N 1
ATOM 1430 C CA . ALA A 1 174 ? -9.074 6.057 -13.981 1.00 91.06 174 ALA A CA 1
ATOM 1431 C C . ALA A 1 174 ? -8.335 4.861 -14.605 1.00 91.06 174 ALA A C 1
ATOM 1433 O O . ALA A 1 174 ? -7.103 4.809 -14.586 1.00 91.06 174 ALA A O 1
ATOM 1434 N N . ASN A 1 175 ? -9.087 3.925 -15.194 1.00 88.62 175 ASN A N 1
ATOM 1435 C CA . ASN A 1 175 ? -8.529 2.706 -15.795 1.00 88.62 175 ASN A CA 1
ATOM 1436 C C . ASN A 1 175 ? -7.528 2.999 -16.923 1.00 88.62 175 ASN A C 1
ATOM 1438 O O . ASN A 1 175 ? -6.563 2.266 -17.076 1.00 88.62 175 ASN A O 1
ATOM 1442 N N . GLU A 1 176 ? -7.710 4.092 -17.666 1.00 88.81 176 GLU A N 1
ATOM 1443 C CA . GLU A 1 176 ? -6.801 4.525 -18.739 1.00 88.81 176 GLU A CA 1
ATOM 1444 C C . GLU A 1 176 ? -5.378 4.855 -18.251 1.00 88.81 176 GLU A C 1
ATOM 1446 O O . GLU A 1 176 ? -4.433 4.849 -19.033 1.00 88.81 176 GLU A O 1
ATOM 1451 N N . HIS A 1 177 ? -5.201 5.144 -16.958 1.00 89.62 177 HIS A N 1
ATOM 1452 C CA . HIS A 1 177 ? -3.882 5.384 -16.368 1.00 89.62 177 HIS A CA 1
ATOM 1453 C C . HIS A 1 177 ? -3.213 4.094 -15.877 1.00 89.62 177 HIS A C 1
ATOM 1455 O O . HIS A 1 177 ? -2.044 4.133 -15.491 1.00 89.62 177 HIS A O 1
ATOM 1461 N N . LEU A 1 178 ? -3.936 2.970 -15.862 1.00 93.12 178 LEU A N 1
ATOM 1462 C CA . LEU A 1 178 ? -3.453 1.678 -15.381 1.00 93.12 178 LEU A CA 1
ATOM 1463 C C . LEU A 1 178 ? -2.842 0.870 -16.534 1.00 93.12 178 LEU A C 1
ATOM 1465 O O . LEU A 1 178 ? -3.431 -0.090 -17.016 1.00 93.12 178 LEU A O 1
ATOM 1469 N N . ILE A 1 179 ? -1.662 1.301 -16.982 1.00 94.06 179 ILE A N 1
ATOM 1470 C CA . ILE A 1 179 ? -0.979 0.772 -18.174 1.00 94.06 179 ILE A CA 1
ATOM 1471 C C . ILE A 1 179 ? -0.155 -0.504 -17.945 1.00 94.06 179 ILE A C 1
ATOM 1473 O O . ILE A 1 179 ? 0.268 -1.130 -18.910 1.00 94.06 179 ILE A O 1
ATOM 1477 N N . VAL A 1 180 ? 0.115 -0.883 -16.693 1.00 93.19 180 VAL A N 1
ATOM 1478 C CA . VAL A 1 180 ? 0.833 -2.126 -16.374 1.00 93.19 180 VAL A CA 1
ATOM 1479 C C . VAL A 1 180 ? -0.159 -3.294 -16.472 1.00 93.19 180 VAL A C 1
ATOM 1481 O O . VAL A 1 180 ? -1.120 -3.314 -15.693 1.00 93.19 180 VAL A O 1
ATOM 1484 N N . PRO A 1 181 ? 0.054 -4.283 -17.363 1.00 90.94 181 PRO A N 1
ATOM 1485 C CA . PRO A 1 181 ? -0.902 -5.361 -17.650 1.00 90.94 181 PRO A CA 1
ATOM 1486 C C . PRO A 1 181 ? -0.910 -6.467 -16.572 1.00 90.94 181 PRO A C 1
ATOM 1488 O O . PRO A 1 181 ? -0.908 -7.660 -16.863 1.00 90.94 181 PRO A O 1
ATOM 1491 N N . ILE A 1 182 ? -0.934 -6.086 -15.292 1.00 87.00 182 ILE A N 1
ATOM 1492 C CA . ILE A 1 182 ? -0.773 -7.007 -14.153 1.00 87.00 182 ILE A CA 1
ATOM 1493 C C . ILE A 1 182 ? -2.000 -7.900 -13.900 1.00 87.00 182 ILE A C 1
ATOM 1495 O O . ILE A 1 182 ? -1.903 -8.950 -13.271 1.00 87.00 182 ILE A O 1
ATOM 1499 N N . LEU A 1 183 ? -3.182 -7.482 -14.363 1.00 80.06 183 LEU A N 1
ATOM 1500 C CA . LEU A 1 183 ? -4.435 -8.223 -14.168 1.00 80.06 183 LEU A CA 1
ATOM 1501 C C . LEU A 1 183 ? -4.761 -9.168 -15.332 1.00 80.06 183 LEU A C 1
ATOM 1503 O O . LEU A 1 183 ? -5.592 -10.059 -15.174 1.00 80.06 183 LEU A O 1
ATOM 1507 N N . GLU A 1 184 ? -4.110 -8.989 -16.479 1.00 67.31 184 GLU A N 1
ATOM 1508 C CA . GLU A 1 184 ? -4.369 -9.754 -17.706 1.00 67.31 184 GLU A CA 1
ATOM 1509 C C . GLU A 1 184 ? -3.569 -11.067 -17.754 1.00 67.31 184 GLU A C 1
ATOM 1511 O O . GLU A 1 184 ? -3.930 -11.996 -18.471 1.00 67.31 184 GLU A O 1
ATOM 1516 N N . GLN A 1 185 ? -2.545 -11.211 -16.906 1.00 55.88 185 GLN A N 1
ATOM 1517 C CA . GLN A 1 185 ? -1.704 -12.412 -16.816 1.00 55.88 185 GLN A CA 1
ATOM 1518 C C . GLN A 1 185 ? -2.425 -13.668 -16.278 1.00 55.88 185 GLN A C 1
ATOM 1520 O O . GLN A 1 185 ? -1.850 -14.751 -16.298 1.00 55.88 185 GLN A O 1
ATOM 1525 N N . LYS A 1 186 ? -3.695 -13.578 -15.846 1.00 45.28 186 LYS A N 1
ATOM 1526 C CA . LYS A 1 186 ? -4.499 -14.747 -15.427 1.00 45.28 186 LYS A CA 1
ATOM 1527 C C . LYS A 1 186 ? -4.995 -15.636 -16.583 1.00 45.28 186 LYS A C 1
ATOM 1529 O O . LYS A 1 186 ? -5.600 -16.664 -16.301 1.00 45.28 186 LYS A O 1
ATOM 1534 N N . LEU A 1 187 ? -4.787 -15.261 -17.850 1.00 36.22 187 LEU A N 1
ATOM 1535 C CA . LEU A 1 187 ? -5.394 -15.960 -18.997 1.00 36.22 187 LEU A CA 1
ATOM 1536 C C . LEU A 1 187 ? -4.463 -16.891 -19.787 1.00 36.22 187 LEU A C 1
ATOM 1538 O O . LEU A 1 187 ? -4.970 -17.653 -20.600 1.00 36.22 187 LEU A O 1
ATOM 1542 N N . ASN A 1 188 ? -3.149 -16.894 -19.537 1.00 33.94 188 ASN A N 1
ATOM 1543 C CA . ASN A 1 188 ? -2.205 -17.708 -20.313 1.00 33.94 188 ASN A CA 1
ATOM 1544 C C . ASN A 1 188 ? -1.292 -18.556 -19.413 1.00 33.94 188 ASN A C 1
ATOM 1546 O O . ASN A 1 188 ? -0.103 -18.273 -19.278 1.00 33.94 188 ASN A O 1
ATOM 1550 N N . HIS A 1 189 ? -1.838 -19.627 -18.842 1.00 28.47 189 HIS A N 1
ATOM 1551 C CA . HIS A 1 189 ? -1.089 -20.873 -18.664 1.00 28.47 189 HIS A CA 1
ATOM 1552 C C . HIS A 1 189 ? -2.045 -22.052 -18.927 1.00 28.47 189 HIS A C 1
ATOM 1554 O O . HIS A 1 189 ? -3.137 -22.044 -18.354 1.00 28.47 189 HIS A O 1
ATOM 1560 N N . PRO A 1 190 ? -1.699 -22.979 -19.842 1.00 35.03 190 PRO A N 1
ATOM 1561 C CA . PRO A 1 190 ? -2.468 -24.198 -20.091 1.00 35.03 190 PRO A CA 1
ATOM 1562 C C . PRO A 1 190 ? -2.471 -25.151 -18.890 1.00 35.03 190 PRO A C 1
ATOM 1564 O O . PRO A 1 190 ? -1.519 -25.091 -18.077 1.00 35.03 190 PRO A O 1
#

InterPro domains:
  IPR005301 MOB kinase activator family [PF03637] (90-178)
  IPR005301 MOB kinase activator family [PTHR22599] (90-178)
  IPR005301 MOB kinase activator family [SM01388] (43-181)
  IPR036703 MOB kinase activator superfamily [G3DSA:1.20.140.30] (19-88)
  IPR036703 MOB kinase activator superfamily [G3DSA:1.20.140.30] (89-188)
  IPR036703 MOB kinase activator superfamily [SSF101152] (27-181)

Organism: Loa loa (NCBI:txid7209)

Foldseek 3Di:
DDPDDPPPDFDQDDDVPRDPLCNSVGDDDDLVPPPDLCSLLSCLVVVQVVPLVPLVSSLDDPPPADVQLNLLSVLVVLLVLVVVLLVVPPDPCSVLVVVLSVVSVCLSPDCVLDVGSRDHDPSSVLVSLVSLLSSLVSLVCCCPPVVVSSVVSCVSRVSNVSSVCSCVVVVSDDPVSNPPCSPVVVPDDD

pLDDT: mean 87.64, std 13.93, range [28.47, 97.75]

Radius of gyration: 18.02 Å; chains: 1; bounding box: 37×50×58 Å

Sequence (190 aa):
MCTAVEKGVIYRRNDPGTTREEWCNWPDMPFEEMDNTLNVQQYIQQCIHKDPSDVDTILKVPPGQEEGVWKYEHVRQFCMQLNGLTLLLQCSAIDYTRHTLDGAAALLNSNKYFPSRISIKESSIAKIGSVCRRIYRIFSHAYFHHPELFENFETETHLCRRFTVFVKKYNLMANEHLIVPILEQKLNHP